Protein AF-A0A9P0D9B2-F1 (afdb_monomer)

Secondary structure (DSSP, 8-state):
--SSS------S--SHHHHHHTT-EEEE-TTHHHHHHHHS-HHHHHHHHHTEEE-S-HHHHHHHHHH-TTEEE---HHHHHHHHHTT-SSS----SS--S---------TT-TTHHHHHHHHHHHHHTTHHHHHHHHHHHHHHTT---------HHHHHHHHHHHHHHHHHHHHHHHHHHHHHHHHHHHHHHHHHHHHHHHTTS--S------

Radius of gyration: 40.02 Å; Cα contacts (8 Å, |Δi|>4): 87; chains: 1; bounding box: 65×46×138 Å

Nearest PDB structures (foldseek):
  4kcd-assembly2_B  TM=6.901E-01  e=2.889E+00  Rattus norvegicus

Sequence (213 aa):
MSFFTRSHFQEKYTSVDDIYRYNLKTYFFPQQRKFLRHFVNDEIFNKIVKGWRNCTEIRSCLKYVTVDQDSTLCLSKLSKEFIINNNLVDDIYCLKKDQIPYEVNFLMRKGFPIHEKFNDIVSKIITAGFIQKWTNDVEKYKNMHRTTKHTFITLKTLWPILLFHCIFNTIAVLIFAIEYCYGCRNQRNNNSIEDENRKIKCHSFDNKIEFCF

pLDDT: mean 78.66, std 16.9, range [29.92, 97.06]

Structure (mmCIF, N/CA/C/O backbone):
data_AF-A0A9P0D9B2-F1
#
_entry.id   AF-A0A9P0D9B2-F1
#
loop_
_atom_site.group_PDB
_atom_site.id
_atom_site.type_symbol
_atom_site.label_atom_id
_atom_site.label_alt_id
_atom_site.label_comp_id
_atom_site.label_asym_id
_atom_site.label_entity_id
_atom_site.label_seq_id
_atom_site.pdbx_PDB_ins_code
_atom_site.Cartn_x
_atom_site.Cartn_y
_atom_site.Cartn_z
_atom_site.occupancy
_atom_site.B_iso_or_equiv
_atom_site.auth_seq_id
_atom_site.auth_comp_id
_atom_site.auth_asym_id
_atom_site.auth_atom_id
_atom_site.pdbx_PDB_model_num
ATOM 1 N N . MET A 1 1 ? -3.009 -2.202 34.157 1.00 46.34 1 MET A N 1
ATOM 2 C CA . MET A 1 1 ? -2.575 -1.174 33.177 1.00 46.34 1 MET A CA 1
ATOM 3 C C . MET A 1 1 ? -2.603 -1.615 31.698 1.00 46.34 1 MET A C 1
ATOM 5 O O . MET A 1 1 ? -2.224 -0.821 30.857 1.00 46.34 1 MET A O 1
ATOM 9 N N . SER A 1 2 ? -3.093 -2.812 31.332 1.00 45.75 2 SER A N 1
ATOM 10 C CA . SER A 1 2 ? -3.025 -3.327 29.940 1.00 45.75 2 SER A CA 1
ATOM 11 C C . SER A 1 2 ? -4.175 -2.875 29.009 1.00 45.75 2 SER A C 1
ATOM 13 O O . SER A 1 2 ? -4.070 -2.955 27.790 1.00 45.75 2 SER A O 1
ATOM 15 N N . PHE A 1 3 ? -5.284 -2.364 29.557 1.00 53.19 3 PHE A N 1
ATOM 16 C CA . PHE A 1 3 ? -6.479 -2.050 28.758 1.00 53.19 3 PHE A CA 1
ATOM 17 C C . PHE A 1 3 ? -6.391 -0.705 28.014 1.00 53.19 3 PHE A C 1
ATOM 19 O O . PHE A 1 3 ? -6.886 -0.590 26.901 1.00 53.19 3 PHE A O 1
ATOM 26 N N . PHE A 1 4 ? -5.707 0.291 28.588 1.00 50.75 4 PHE A N 1
ATOM 27 C CA . PHE A 1 4 ? -5.520 1.614 27.971 1.00 50.75 4 PHE A CA 1
ATOM 28 C C . PHE A 1 4 ? -4.328 1.682 27.002 1.00 50.75 4 PHE A C 1
ATOM 30 O O . PHE A 1 4 ? -4.166 2.674 26.300 1.00 50.75 4 PHE A O 1
ATOM 37 N N . THR A 1 5 ? -3.502 0.634 26.943 1.00 47.53 5 THR A N 1
ATOM 38 C CA . THR A 1 5 ? -2.316 0.548 26.075 1.00 47.53 5 THR A CA 1
ATOM 39 C C . THR A 1 5 ? -2.478 -0.424 24.910 1.00 47.53 5 THR A C 1
ATOM 41 O O . THR A 1 5 ? -1.566 -0.539 24.092 1.00 47.53 5 THR A O 1
ATOM 44 N N . ARG A 1 6 ? -3.632 -1.093 24.754 1.00 44.34 6 ARG A N 1
ATOM 45 C CA . ARG A 1 6 ? -3.964 -1.815 23.513 1.00 44.34 6 ARG A CA 1
ATOM 46 C C . ARG A 1 6 ? -4.323 -0.821 22.399 1.00 44.34 6 ARG A C 1
ATOM 48 O O . ARG A 1 6 ? -5.447 -0.782 21.919 1.00 44.34 6 ARG A O 1
ATOM 55 N N . SER A 1 7 ? -3.349 -0.019 21.982 1.00 49.56 7 SER A N 1
ATOM 56 C CA . SER A 1 7 ? -3.374 0.727 20.718 1.00 49.56 7 SER A CA 1
ATOM 57 C C . SER A 1 7 ? -2.929 -0.135 19.531 1.00 49.56 7 SER A C 1
ATOM 59 O O . SER A 1 7 ? -2.931 0.325 18.392 1.00 49.56 7 SER A O 1
ATOM 61 N N . HIS A 1 8 ? -2.536 -1.390 19.774 1.00 48.62 8 HIS A N 1
ATOM 62 C CA . HIS A 1 8 ? -2.140 -2.305 18.715 1.00 48.62 8 HIS A CA 1
ATOM 63 C C . HIS A 1 8 ? -3.368 -2.765 17.933 1.00 48.62 8 HIS A C 1
ATOM 65 O O . HIS A 1 8 ? -4.132 -3.617 18.387 1.00 48.62 8 HIS A O 1
ATOM 71 N N . PHE A 1 9 ? -3.526 -2.182 16.745 1.00 59.78 9 PHE A N 1
ATOM 72 C CA . PHE A 1 9 ? -4.381 -2.678 15.676 1.00 59.78 9 PHE A CA 1
ATOM 73 C C . PHE A 1 9 ? -4.193 -4.198 15.542 1.00 59.78 9 PHE A C 1
ATOM 75 O O . PHE A 1 9 ? -3.104 -4.663 15.202 1.00 59.78 9 PHE A O 1
ATOM 82 N N . GLN A 1 10 ? -5.227 -4.979 15.868 1.00 62.06 10 GLN A N 1
ATOM 83 C CA . GLN A 1 10 ? -5.216 -6.417 15.614 1.00 62.06 10 GLN A CA 1
ATOM 84 C C . GLN A 1 10 ? -5.554 -6.636 14.143 1.00 62.06 10 G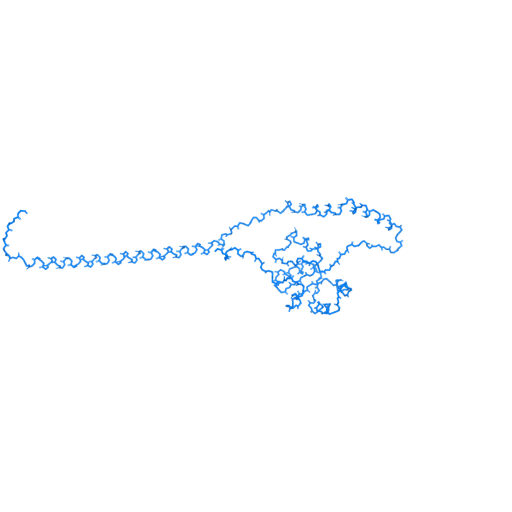LN A C 1
ATOM 86 O O . GLN A 1 10 ? -6.625 -6.257 13.673 1.00 62.06 10 GLN A O 1
ATOM 91 N N . GLU A 1 11 ? -4.609 -7.220 13.413 1.00 70.50 11 GLU A N 1
ATOM 92 C CA . GLU A 1 11 ? -4.742 -7.490 11.986 1.00 70.50 11 GLU A CA 1
ATOM 93 C C . GLU A 1 11 ? -5.886 -8.500 11.770 1.00 70.50 11 GLU A C 1
ATOM 95 O O . GLU A 1 11 ? -5.751 -9.676 12.103 1.00 70.50 11 GLU A O 1
ATOM 100 N N . LYS A 1 12 ? -7.036 -8.042 11.248 1.00 74.25 12 LYS A N 1
ATOM 101 C CA . LYS A 1 12 ? -8.212 -8.899 10.977 1.00 74.25 12 LYS A CA 1
ATOM 102 C C . LYS A 1 12 ? -7.928 -9.934 9.882 1.00 74.25 12 LYS A C 1
ATOM 104 O O . LYS A 1 12 ? -8.479 -11.031 9.914 1.00 74.25 12 LYS A O 1
ATOM 109 N N . TYR A 1 13 ? -7.070 -9.580 8.927 1.00 82.62 13 TYR A N 1
ATOM 110 C CA . TYR A 1 13 ? -6.682 -10.417 7.795 1.00 82.62 13 TYR A CA 1
ATOM 111 C C . TYR A 1 13 ? -5.162 -10.440 7.706 1.00 82.62 13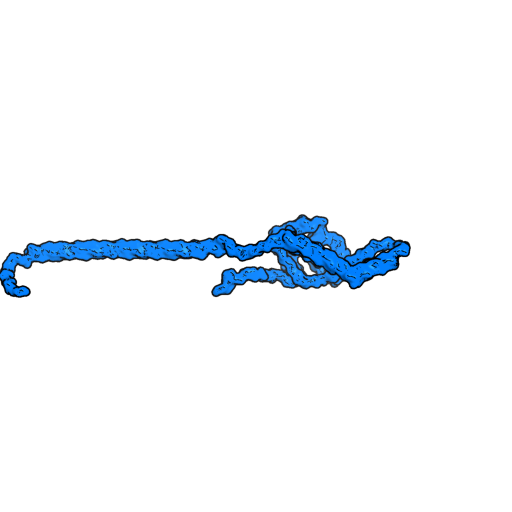 TYR A C 1
ATOM 113 O O . TYR A 1 13 ? -4.537 -9.383 7.691 1.00 82.62 13 TYR A O 1
ATOM 121 N N . THR A 1 14 ? -4.568 -11.626 7.644 1.00 81.56 14 THR A N 1
ATOM 122 C CA . THR A 1 14 ? -3.101 -11.792 7.650 1.00 81.56 14 THR A CA 1
ATOM 123 C C . THR A 1 14 ? -2.570 -12.267 6.303 1.00 81.56 14 THR A C 1
ATOM 125 O O . THR A 1 14 ? -1.401 -12.059 5.971 1.00 81.56 14 THR A O 1
ATOM 128 N N . SER A 1 15 ? -3.444 -12.877 5.503 1.00 83.94 15 SER A N 1
ATOM 129 C CA . SER A 1 15 ? -3.117 -13.485 4.223 1.00 83.94 15 SER A CA 1
ATOM 130 C C . SER A 1 15 ? -4.154 -13.148 3.154 1.00 83.94 15 SER A C 1
ATOM 132 O O . SER A 1 15 ? -5.254 -12.673 3.435 1.00 83.94 15 SER A O 1
ATOM 134 N N . VAL A 1 16 ? -3.803 -13.413 1.897 1.00 82.31 16 VAL A N 1
ATOM 135 C CA . VAL A 1 16 ? -4.754 -13.309 0.784 1.00 82.31 16 VAL A CA 1
ATOM 136 C C . VAL A 1 16 ? -5.826 -14.397 0.877 1.00 82.31 16 VAL A C 1
ATOM 138 O O . VAL A 1 16 ? -6.973 -14.154 0.516 1.00 82.31 16 VAL A O 1
ATOM 141 N N . ASP A 1 17 ? -5.495 -15.569 1.420 1.00 82.81 17 ASP A N 1
ATOM 142 C CA . ASP A 1 17 ? -6.472 -16.638 1.629 1.00 82.81 17 ASP A CA 1
ATOM 143 C C . ASP A 1 17 ? -7.608 -16.197 2.557 1.00 82.81 17 ASP A C 1
ATOM 145 O O . ASP A 1 17 ? -8.764 -16.549 2.314 1.00 82.81 17 ASP A O 1
ATOM 149 N N . ASP A 1 18 ? -7.314 -15.350 3.550 1.00 85.50 18 ASP A N 1
ATOM 150 C CA . ASP A 1 18 ? -8.337 -14.749 4.410 1.00 85.50 18 ASP A CA 1
ATOM 151 C C . ASP A 1 18 ? -9.313 -13.882 3.596 1.00 85.50 18 ASP A C 1
ATOM 153 O O . ASP A 1 18 ? -10.524 -13.957 3.803 1.00 85.50 18 ASP A O 1
ATOM 157 N N . ILE A 1 19 ? -8.820 -13.122 2.610 1.00 85.00 19 ILE A N 1
ATOM 158 C CA . ILE A 1 19 ? -9.657 -12.284 1.732 1.00 85.00 19 ILE A CA 1
ATOM 159 C C . ILE A 1 19 ? -10.696 -13.147 1.004 1.00 85.00 19 ILE A C 1
ATOM 161 O O . ILE A 1 19 ? -11.868 -12.771 0.921 1.00 85.00 19 ILE A O 1
ATOM 165 N N . TYR A 1 20 ? -10.291 -14.323 0.514 1.00 82.75 20 TYR A N 1
ATOM 166 C CA . TYR A 1 20 ? -11.201 -15.245 -0.169 1.00 82.75 20 TYR A CA 1
ATOM 167 C C . TYR A 1 20 ? -12.103 -16.006 0.801 1.00 82.75 20 TYR A C 1
ATOM 169 O O . TYR A 1 20 ? -13.282 -16.201 0.506 1.00 82.75 20 TYR A O 1
ATOM 177 N N . ARG A 1 21 ? -11.579 -16.414 1.962 1.00 84.56 21 ARG A N 1
ATOM 178 C CA . ARG A 1 21 ? -12.335 -17.145 2.988 1.00 84.56 21 ARG A CA 1
ATOM 179 C C . ARG A 1 21 ? -13.485 -16.313 3.552 1.00 84.56 21 ARG A C 1
ATOM 181 O O . ARG A 1 21 ? -14.564 -16.856 3.774 1.00 84.56 21 ARG A O 1
ATOM 188 N N . TYR A 1 22 ? -13.266 -15.014 3.743 1.00 86.50 22 TYR A N 1
ATOM 189 C CA . TYR A 1 22 ? -14.281 -14.069 4.217 1.00 86.50 22 TYR A CA 1
ATOM 190 C C . TYR A 1 22 ? -15.067 -13.393 3.083 1.00 86.50 22 TYR A C 1
ATOM 192 O O . TYR A 1 22 ? -15.902 -12.535 3.354 1.00 86.50 22 TYR A O 1
ATOM 200 N N . ASN A 1 23 ? -14.846 -13.797 1.824 1.00 85.69 23 ASN A N 1
ATOM 201 C CA . ASN A 1 23 ? -15.571 -13.309 0.647 1.00 85.69 23 ASN A CA 1
ATOM 202 C C . ASN A 1 23 ? -15.572 -11.770 0.512 1.00 85.69 23 ASN A C 1
ATOM 204 O O . ASN A 1 23 ? -16.598 -11.154 0.208 1.00 85.69 23 ASN A O 1
ATOM 208 N N . LEU A 1 24 ? -14.416 -11.143 0.752 1.00 88.00 24 LEU A N 1
ATOM 209 C CA . LEU A 1 24 ? -14.273 -9.689 0.672 1.00 88.00 24 LEU A CA 1
ATOM 210 C C . LEU A 1 24 ? -14.387 -9.199 -0.776 1.00 88.00 24 LEU A C 1
ATOM 212 O O . LEU A 1 24 ? -13.885 -9.827 -1.718 1.00 88.00 24 LEU A O 1
ATOM 216 N N . LYS A 1 25 ? -15.002 -8.027 -0.962 1.00 90.81 25 LYS A N 1
ATOM 217 C CA . LYS A 1 25 ? -15.117 -7.388 -2.281 1.00 90.81 25 LYS A CA 1
ATOM 218 C C . LYS A 1 25 ? -13.738 -6.908 -2.714 1.00 90.81 25 LYS A C 1
ATOM 220 O O . LYS A 1 25 ? -13.234 -5.924 -2.181 1.00 90.81 25 LYS A O 1
ATOM 225 N N . THR A 1 26 ? -13.135 -7.583 -3.689 1.00 91.19 26 THR A N 1
ATOM 226 C CA . THR A 1 26 ? -11.765 -7.271 -4.105 1.00 91.19 26 THR A CA 1
ATOM 227 C C . THR A 1 26 ? -11.764 -6.502 -5.421 1.00 91.19 26 THR A C 1
ATOM 229 O O . THR A 1 26 ? -12.192 -7.004 -6.464 1.00 91.19 26 THR A O 1
ATOM 232 N N . TYR A 1 27 ? -11.266 -5.273 -5.376 1.00 93.38 27 TYR A N 1
ATOM 233 C CA . TYR A 1 27 ? -11.117 -4.402 -6.530 1.00 93.38 27 TYR A CA 1
ATOM 234 C C . TYR A 1 27 ? -9.788 -4.666 -7.244 1.00 93.38 27 TYR A C 1
ATOM 236 O O . TYR A 1 27 ? -8.720 -4.678 -6.628 1.00 93.38 27 TYR A O 1
ATOM 244 N N . PHE A 1 28 ? -9.863 -4.837 -8.561 1.00 92.56 28 PHE A N 1
ATOM 245 C CA . PHE A 1 28 ? -8.727 -5.082 -9.444 1.00 92.56 28 PHE A CA 1
ATOM 246 C C . PHE A 1 28 ? -8.829 -4.225 -10.702 1.00 92.56 28 PHE A C 1
ATOM 248 O O . PHE A 1 28 ? -9.921 -3.969 -11.218 1.00 92.56 28 PHE A O 1
ATOM 255 N N . PHE A 1 29 ? -7.687 -3.839 -11.263 1.00 91.00 29 PHE A N 1
ATOM 256 C CA . PHE A 1 29 ? -7.665 -3.198 -12.574 1.00 91.00 29 PHE A CA 1
ATOM 257 C C . PHE A 1 29 ? -7.944 -4.232 -13.673 1.00 91.00 29 PHE A C 1
ATOM 259 O O . PHE A 1 29 ? -7.359 -5.316 -13.644 1.00 91.00 29 PHE A O 1
ATOM 266 N N . PRO A 1 30 ? -8.758 -3.916 -14.699 1.00 89.25 30 PRO A N 1
ATOM 267 C CA . PRO A 1 30 ? -9.111 -4.865 -15.759 1.00 89.25 30 PRO A CA 1
ATOM 268 C C . PRO A 1 30 ? -7.905 -5.543 -16.426 1.00 89.25 30 PRO A C 1
ATOM 270 O O . PRO A 1 30 ? -7.962 -6.723 -16.772 1.00 89.25 30 PRO A O 1
ATOM 273 N N . GLN A 1 31 ? -6.788 -4.819 -16.559 1.00 85.38 31 GLN A N 1
ATOM 274 C CA . GLN A 1 31 ? -5.558 -5.345 -17.155 1.00 85.38 31 GLN A CA 1
ATOM 275 C C . GLN A 1 31 ? -4.910 -6.462 -16.321 1.00 85.38 31 GLN A C 1
ATOM 277 O O . GLN A 1 31 ? -4.311 -7.380 -16.882 1.00 85.38 31 GLN A O 1
ATOM 282 N N . GLN A 1 32 ? -5.095 -6.451 -14.997 1.00 86.44 32 GLN A N 1
ATOM 283 C CA . GLN A 1 32 ? -4.542 -7.467 -14.099 1.00 86.44 32 GLN A CA 1
ATOM 284 C C . GLN A 1 32 ? -5.177 -8.840 -14.324 1.00 86.44 32 GLN A C 1
ATOM 286 O O . GLN A 1 32 ? -4.560 -9.847 -14.002 1.00 86.44 32 GLN A O 1
ATOM 291 N N . ARG A 1 33 ? -6.380 -8.923 -14.911 1.00 86.56 33 ARG A N 1
ATOM 292 C CA . ARG A 1 33 ? -7.075 -10.207 -15.091 1.00 86.56 33 ARG A CA 1
ATOM 293 C C . ARG A 1 33 ? -6.303 -11.155 -16.001 1.00 86.56 33 ARG A C 1
ATOM 295 O O . ARG A 1 33 ? -6.196 -12.341 -15.707 1.00 86.56 33 ARG A O 1
ATOM 302 N N . LYS A 1 34 ? -5.771 -10.627 -17.108 1.00 85.25 34 LYS A N 1
ATOM 303 C CA . LYS A 1 34 ? -4.959 -11.409 -18.049 1.00 85.25 34 LYS A CA 1
ATOM 304 C C . LYS A 1 34 ? -3.647 -11.827 -17.400 1.00 85.25 34 LYS A C 1
ATOM 306 O O . LYS A 1 34 ? -3.272 -12.983 -17.501 1.00 85.25 34 LYS A O 1
ATOM 311 N N . PHE A 1 35 ? -3.008 -10.898 -16.692 1.00 83.19 35 PHE A N 1
ATOM 312 C CA . PHE A 1 35 ? -1.767 -11.152 -15.972 1.00 83.19 35 PHE A CA 1
ATOM 313 C C . PHE A 1 35 ? -1.944 -12.261 -14.925 1.00 83.19 35 PHE A C 1
ATOM 315 O O . PHE A 1 35 ? -1.281 -13.285 -15.004 1.00 83.19 35 PHE A O 1
ATOM 322 N N . LEU A 1 36 ? -2.912 -12.130 -14.017 1.00 83.81 36 LEU A N 1
ATOM 323 C CA . LEU A 1 36 ? -3.147 -13.084 -12.929 1.00 83.81 36 LEU A CA 1
ATOM 324 C C . LEU A 1 36 ? -3.422 -14.508 -13.411 1.00 83.81 36 LEU A C 1
ATOM 326 O O . LEU A 1 36 ? -2.984 -15.453 -12.765 1.00 83.81 36 LEU A O 1
ATOM 330 N N . ARG A 1 37 ? -4.079 -14.667 -14.564 1.00 85.75 37 ARG A N 1
ATOM 331 C CA . ARG A 1 37 ? -4.328 -15.983 -15.163 1.00 85.75 37 ARG A CA 1
ATOM 332 C C . ARG A 1 37 ? -3.039 -16.746 -15.493 1.00 85.75 37 ARG A C 1
ATOM 334 O O . ARG A 1 37 ? -3.059 -17.966 -15.521 1.00 85.75 37 ARG A O 1
ATOM 341 N N . HIS A 1 38 ? -1.940 -16.044 -15.766 1.00 83.88 38 HIS A N 1
ATOM 342 C CA . HIS A 1 38 ? -0.659 -16.669 -16.105 1.00 83.88 38 HIS A CA 1
ATOM 343 C C . HIS A 1 38 ? 0.218 -16.976 -1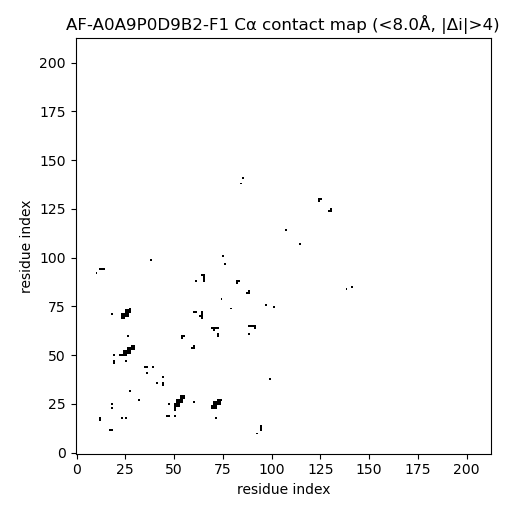4.886 1.00 83.88 38 HIS A C 1
ATOM 345 O O . HIS A 1 38 ? 1.072 -17.850 -14.973 1.00 83.88 38 HIS A O 1
ATOM 351 N N . PHE A 1 39 ? 0.026 -16.266 -13.771 1.00 79.56 39 PHE A N 1
ATOM 352 C CA . PHE A 1 39 ? 0.889 -16.375 -12.585 1.00 79.56 39 PHE A CA 1
ATOM 353 C C . PHE A 1 39 ? 0.272 -17.180 -11.441 1.00 79.56 39 PHE A C 1
ATOM 355 O O . PHE A 1 39 ? 0.970 -17.521 -10.490 1.00 79.56 39 PHE A O 1
ATOM 362 N N . VAL A 1 40 ? -1.030 -17.453 -11.500 1.00 83.25 40 VAL A N 1
ATOM 363 C CA . VAL A 1 40 ? -1.779 -18.068 -10.406 1.00 83.25 40 VAL A CA 1
ATOM 364 C C . VAL A 1 40 ? -2.458 -19.339 -10.904 1.00 83.25 40 VAL A C 1
ATOM 366 O O . VAL A 1 40 ? -3.038 -19.348 -11.986 1.00 83.25 40 VAL A O 1
ATOM 369 N N . ASN A 1 41 ? -2.422 -20.398 -10.090 1.00 85.06 41 ASN A N 1
ATOM 370 C CA . ASN A 1 41 ? -3.109 -21.659 -10.374 1.00 85.06 41 ASN A CA 1
ATOM 371 C C . ASN A 1 41 ? -4.609 -21.439 -10.625 1.00 85.06 41 ASN A C 1
ATOM 373 O O . ASN A 1 41 ? -5.240 -20.618 -9.951 1.00 85.06 41 ASN A O 1
ATOM 377 N N . ASP A 1 42 ? -5.198 -22.240 -11.516 1.00 85.50 42 ASP A N 1
ATOM 378 C CA . ASP A 1 42 ? -6.602 -22.104 -11.929 1.00 85.50 42 ASP A CA 1
ATOM 379 C C . ASP A 1 42 ? -7.589 -22.117 -10.748 1.00 85.50 42 ASP A C 1
ATOM 381 O O . ASP A 1 42 ? -8.570 -21.374 -10.747 1.00 85.50 42 ASP A O 1
ATOM 385 N N . GLU A 1 43 ? -7.327 -22.905 -9.700 1.00 86.75 43 GLU A N 1
ATOM 386 C CA . GLU A 1 43 ? -8.189 -22.954 -8.513 1.00 86.75 43 GLU A CA 1
ATOM 387 C C . GLU A 1 43 ? -8.239 -21.606 -7.771 1.00 86.75 43 GLU A C 1
ATOM 389 O O . GLU A 1 43 ? -9.317 -21.097 -7.452 1.00 86.75 43 GLU A O 1
ATOM 394 N N . ILE A 1 44 ? -7.075 -20.998 -7.524 1.00 81.38 44 ILE A N 1
ATOM 395 C CA . ILE A 1 44 ? -6.961 -19.708 -6.833 1.00 81.38 44 ILE A CA 1
ATOM 396 C C . ILE A 1 44 ? -7.469 -18.592 -7.750 1.00 81.38 44 ILE A C 1
ATOM 398 O O . ILE A 1 44 ? -8.199 -17.706 -7.302 1.00 81.38 44 ILE A O 1
ATOM 402 N N . PHE A 1 45 ? -7.168 -18.664 -9.048 1.00 86.00 45 PHE A N 1
ATOM 403 C CA . PHE A 1 45 ? -7.687 -17.720 -10.032 1.00 86.00 45 PHE A CA 1
ATOM 404 C C . PHE A 1 45 ? -9.222 -17.722 -10.063 1.00 86.00 45 PHE A C 1
ATOM 406 O O . PHE A 1 45 ? -9.844 -16.661 -10.036 1.00 86.00 45 PHE A O 1
ATOM 413 N N . ASN A 1 46 ? -9.857 -18.894 -10.023 1.00 87.44 46 ASN A N 1
ATOM 414 C CA . ASN A 1 46 ? -11.314 -18.996 -9.965 1.00 87.44 46 ASN A CA 1
ATOM 415 C C . ASN A 1 46 ? -11.895 -18.400 -8.670 1.00 87.44 46 ASN A C 1
ATOM 417 O O . ASN A 1 46 ? -12.960 -17.778 -8.715 1.00 87.44 46 ASN A O 1
ATOM 421 N N . LYS A 1 47 ? -11.198 -18.523 -7.530 1.00 85.94 47 LYS A N 1
ATOM 422 C CA . LYS A 1 47 ? -11.579 -17.847 -6.271 1.00 85.94 47 LYS A CA 1
ATOM 423 C C . LYS A 1 47 ? -11.472 -16.322 -6.400 1.00 85.94 47 LYS A C 1
ATOM 425 O O . LYS A 1 47 ? -12.417 -15.619 -6.046 1.00 85.94 47 LYS A O 1
ATOM 430 N N . ILE A 1 48 ? -10.389 -15.821 -6.998 1.00 84.56 48 ILE A N 1
ATOM 431 C CA . ILE A 1 48 ? -10.179 -14.392 -7.290 1.00 84.56 48 ILE A CA 1
ATOM 432 C C . ILE A 1 48 ? -11.297 -13.832 -8.170 1.00 84.56 48 ILE A C 1
ATOM 434 O O . ILE A 1 48 ? -11.866 -12.781 -7.874 1.00 84.56 48 ILE A O 1
ATOM 438 N N . VAL A 1 49 ? -11.628 -14.538 -9.252 1.00 86.94 49 VAL A N 1
ATOM 439 C CA . VAL A 1 49 ? -12.612 -14.078 -10.239 1.00 86.94 49 VAL A CA 1
ATOM 440 C C . VAL A 1 49 ? -14.013 -13.958 -9.632 1.00 86.94 49 VAL A C 1
ATOM 442 O O . VAL A 1 49 ? -14.739 -13.034 -9.996 1.00 86.94 49 VAL A O 1
ATOM 445 N N . LYS A 1 50 ? -14.390 -14.817 -8.672 1.00 86.56 50 LYS A N 1
ATOM 446 C CA . LYS A 1 50 ? -15.689 -14.723 -7.974 1.00 86.56 50 LYS A CA 1
ATOM 447 C C . LYS A 1 50 ? -15.853 -13.407 -7.199 1.00 86.56 50 LYS A C 1
ATOM 449 O O . LYS A 1 50 ? -16.923 -12.800 -7.240 1.00 86.56 50 LYS A O 1
ATOM 454 N N . GLY A 1 51 ? -14.792 -12.948 -6.536 1.00 84.62 51 GLY A N 1
ATOM 455 C CA . GLY A 1 51 ? -14.769 -11.698 -5.763 1.00 84.62 51 GLY A CA 1
ATOM 456 C C . GLY A 1 51 ? -14.410 -10.449 -6.575 1.00 84.62 51 GLY A C 1
ATOM 457 O O . GLY A 1 51 ? -14.354 -9.354 -6.014 1.00 84.62 51 GLY A O 1
ATOM 458 N N . TRP A 1 52 ? -14.163 -10.595 -7.881 1.00 90.44 52 TRP A N 1
ATOM 459 C CA . TRP A 1 52 ? -13.601 -9.544 -8.723 1.00 90.44 52 TRP A CA 1
ATOM 460 C C . TRP A 1 52 ? -14.552 -8.362 -8.901 1.00 90.44 52 TRP A C 1
ATOM 462 O O . TRP A 1 52 ? -15.704 -8.508 -9.331 1.00 90.44 52 TRP A O 1
ATOM 472 N N . ARG A 1 53 ? -14.045 -7.159 -8.645 1.00 93.06 53 ARG A N 1
ATOM 473 C CA . ARG A 1 53 ? -14.693 -5.890 -8.980 1.00 93.06 53 ARG A CA 1
ATOM 474 C C . ARG A 1 53 ? -13.745 -5.053 -9.825 1.00 93.06 53 ARG A C 1
ATOM 476 O O . ARG A 1 53 ? -12.570 -4.913 -9.503 1.00 93.06 53 ARG A O 1
ATOM 483 N N . ASN A 1 54 ? -14.251 -4.513 -10.930 1.00 93.88 54 ASN A N 1
ATOM 484 C CA . ASN A 1 54 ? -13.433 -3.696 -11.817 1.00 93.88 54 ASN A CA 1
ATOM 485 C C . ASN A 1 54 ? -13.167 -2.335 -11.177 1.00 93.88 54 ASN A C 1
ATOM 487 O O . ASN A 1 54 ? -14.097 -1.603 -10.847 1.00 93.88 54 ASN A O 1
ATOM 491 N N . CYS A 1 55 ? -11.890 -1.999 -11.064 1.00 93.75 55 CYS A N 1
ATOM 492 C CA . CYS A 1 55 ? -11.417 -0.681 -10.702 1.00 93.75 55 CYS A CA 1
ATOM 493 C C . CYS A 1 55 ? -11.003 0.082 -11.964 1.00 93.75 55 CYS A C 1
ATOM 495 O O . CYS A 1 55 ? -10.063 -0.320 -12.652 1.00 93.75 55 CYS A O 1
ATOM 497 N N . THR A 1 56 ? -11.706 1.165 -12.287 1.00 91.44 56 THR A N 1
ATOM 498 C CA . THR A 1 56 ? -11.366 2.047 -13.417 1.00 91.44 56 THR A CA 1
ATOM 499 C C . THR A 1 56 ? -10.416 3.160 -12.995 1.00 91.44 56 THR A C 1
ATOM 501 O O . THR A 1 56 ? -9.468 3.466 -13.712 1.00 91.44 56 THR A O 1
ATOM 504 N N . GLU A 1 57 ? -10.633 3.728 -11.809 1.00 91.38 57 GLU A N 1
ATOM 505 C CA . GLU A 1 57 ? -9.858 4.842 -11.278 1.00 91.38 57 GLU A CA 1
ATOM 506 C C . GLU A 1 57 ? -9.386 4.541 -9.854 1.00 91.38 57 GLU A C 1
ATOM 508 O O . GLU A 1 57 ? -10.187 4.256 -8.962 1.00 91.38 57 GLU A O 1
ATOM 513 N N . ILE A 1 58 ? -8.075 4.670 -9.622 1.00 89.75 58 ILE A N 1
ATOM 514 C CA . ILE A 1 58 ? -7.463 4.337 -8.332 1.00 89.75 58 ILE A CA 1
ATOM 515 C C . ILE A 1 58 ? -8.073 5.126 -7.171 1.00 89.75 58 ILE A C 1
ATOM 517 O O . ILE A 1 58 ? -8.342 4.541 -6.130 1.00 89.75 58 ILE A O 1
ATOM 521 N N . ARG A 1 59 ? -8.345 6.427 -7.351 1.00 88.88 59 ARG A N 1
ATOM 522 C CA . ARG A 1 59 ? -8.903 7.295 -6.300 1.00 88.88 59 ARG A CA 1
ATOM 523 C C . ARG A 1 59 ? -10.285 6.831 -5.858 1.00 88.88 59 ARG A C 1
ATOM 525 O O . ARG A 1 59 ? -10.544 6.713 -4.664 1.00 88.88 59 ARG A O 1
ATOM 532 N N . SER A 1 60 ? -11.139 6.525 -6.827 1.00 90.56 60 SER A N 1
ATOM 533 C CA . SER A 1 60 ? -12.495 6.044 -6.584 1.00 90.56 60 SER A CA 1
ATOM 534 C C . SER A 1 60 ? -12.487 4.690 -5.863 1.00 90.56 60 SER A C 1
ATOM 536 O O . SER A 1 60 ? -13.188 4.516 -4.869 1.00 90.56 60 SER A O 1
ATOM 538 N N . CYS A 1 61 ? -11.622 3.757 -6.273 1.00 92.00 61 CYS A N 1
ATOM 539 C CA . CYS A 1 61 ? -11.519 2.448 -5.618 1.00 92.00 61 CYS A CA 1
ATOM 540 C C . CYS A 1 61 ? -10.912 2.513 -4.219 1.00 92.00 61 CYS A C 1
ATOM 542 O O . CYS A 1 61 ? -11.326 1.777 -3.326 1.00 92.00 61 CYS A O 1
ATOM 544 N N . LEU A 1 62 ? -9.948 3.408 -4.022 1.00 90.56 62 LEU A N 1
ATOM 545 C CA . LEU A 1 62 ? -9.341 3.642 -2.721 1.00 90.56 62 LEU A CA 1
ATOM 546 C C . LEU A 1 62 ? -10.384 4.174 -1.732 1.00 90.56 62 LEU A C 1
ATOM 548 O O . LEU A 1 62 ? -10.452 3.686 -0.609 1.00 90.56 62 LEU A O 1
ATOM 552 N N . LYS A 1 63 ? -11.270 5.072 -2.188 1.00 89.00 63 LYS A N 1
ATOM 553 C CA . LYS A 1 63 ? -12.414 5.551 -1.403 1.00 89.00 63 LYS A CA 1
ATOM 554 C C . LYS A 1 63 ? -13.361 4.417 -0.996 1.00 89.00 63 LYS A C 1
ATOM 556 O O . LYS A 1 63 ? -13.848 4.419 0.131 1.00 89.00 63 LYS A O 1
ATOM 561 N N . TYR A 1 64 ? -13.616 3.442 -1.872 1.00 89.50 64 TYR A N 1
ATOM 562 C CA . TYR A 1 64 ? -14.446 2.288 -1.506 1.00 89.50 64 TYR A CA 1
ATOM 563 C C . TYR A 1 64 ? -13.803 1.449 -0.405 1.00 89.50 64 TYR A C 1
ATOM 565 O O . TYR A 1 64 ? -14.493 1.065 0.528 1.00 89.50 64 TYR A O 1
ATOM 573 N N . VAL A 1 65 ? -12.491 1.217 -0.462 1.00 89.44 65 VAL A N 1
ATOM 574 C CA . VAL A 1 65 ? -11.775 0.467 0.587 1.00 89.44 65 VAL A CA 1
ATOM 575 C C . VAL A 1 65 ? -11.723 1.219 1.915 1.00 89.44 65 VAL A C 1
ATOM 577 O O . VAL A 1 65 ? -11.720 0.591 2.965 1.00 89.44 65 VAL A O 1
ATOM 580 N N . THR A 1 66 ? -11.705 2.551 1.898 1.00 86.75 66 THR A N 1
ATOM 581 C CA . THR A 1 66 ? -11.700 3.331 3.148 1.00 86.75 66 THR A CA 1
ATOM 582 C C . THR A 1 66 ? -13.069 3.449 3.797 1.00 86.75 66 THR A C 1
ATOM 584 O O . THR A 1 66 ? -13.159 3.635 5.005 1.00 86.75 66 THR A O 1
ATOM 587 N N . VAL A 1 67 ? -14.138 3.392 3.000 1.00 86.94 67 VAL A N 1
ATOM 588 C CA . VAL A 1 67 ? -15.515 3.506 3.498 1.00 86.94 67 VAL A CA 1
ATOM 589 C C . VAL A 1 67 ? -16.067 2.135 3.886 1.00 86.94 67 VAL A C 1
ATOM 591 O O . VAL A 1 67 ? -16.684 1.996 4.941 1.00 86.94 67 VAL A O 1
ATOM 594 N N . ASP A 1 68 ? -15.823 1.117 3.062 1.00 84.50 68 ASP A N 1
ATOM 595 C CA . ASP A 1 68 ? -16.338 -0.231 3.272 1.00 84.50 68 ASP A CA 1
ATOM 596 C C . ASP A 1 68 ? -15.310 -1.094 4.015 1.00 84.50 68 ASP A C 1
ATOM 598 O O . ASP A 1 68 ? -14.237 -1.396 3.495 1.00 84.50 68 ASP A O 1
ATOM 602 N N . GLN A 1 69 ? -15.676 -1.598 5.195 1.00 80.62 69 GLN A N 1
ATOM 603 C CA . GLN A 1 69 ? -14.802 -2.463 6.006 1.00 80.62 69 GLN A CA 1
ATOM 604 C C . GLN A 1 69 ? -14.572 -3.869 5.412 1.00 80.62 69 GLN A C 1
ATOM 606 O O . GLN A 1 69 ? -13.675 -4.588 5.857 1.00 80.62 69 GLN A O 1
ATOM 611 N N . ASP A 1 70 ? -15.359 -4.251 4.400 1.00 87.00 70 ASP A N 1
ATOM 612 C CA . ASP A 1 70 ? -15.308 -5.562 3.736 1.00 87.00 70 ASP A CA 1
ATOM 613 C C . ASP A 1 70 ? -14.835 -5.472 2.273 1.00 87.00 70 ASP A C 1
ATOM 615 O O . ASP A 1 70 ? -15.121 -6.343 1.442 1.00 87.00 70 ASP A O 1
ATOM 619 N N . SER A 1 71 ? -14.116 -4.396 1.951 1.00 90.25 71 SER A N 1
ATOM 620 C CA . SER A 1 71 ? -13.543 -4.147 0.632 1.00 90.25 71 SER A CA 1
ATOM 621 C C . SER A 1 71 ? -12.019 -4.191 0.678 1.00 90.25 71 SER A C 1
ATOM 623 O O . SER A 1 71 ? -11.383 -3.721 1.617 1.00 90.25 71 SER A O 1
ATOM 625 N N . THR A 1 72 ? -11.411 -4.735 -0.369 1.00 91.56 72 THR A N 1
ATOM 626 C CA . THR A 1 72 ? -9.957 -4.812 -0.532 1.00 91.56 72 THR A CA 1
ATOM 627 C C . THR A 1 72 ? -9.567 -4.338 -1.926 1.00 91.56 72 THR A C 1
ATOM 629 O O . THR A 1 72 ? -10.347 -4.425 -2.873 1.00 91.56 72 THR A O 1
ATOM 632 N N . LEU A 1 73 ? -8.355 -3.807 -2.079 1.00 91.69 73 LEU A N 1
ATOM 633 C CA . LEU A 1 73 ? -7.847 -3.315 -3.362 1.00 91.69 73 LEU A CA 1
ATOM 634 C C . LEU A 1 73 ? -6.482 -3.935 -3.640 1.00 91.69 73 LEU A C 1
ATOM 636 O O . LEU A 1 73 ? -5.563 -3.837 -2.827 1.00 91.69 73 LEU A O 1
ATOM 640 N N . CYS A 1 74 ? -6.349 -4.565 -4.806 1.00 89.44 74 CYS A N 1
ATOM 641 C CA . CYS A 1 74 ? -5.090 -5.152 -5.242 1.00 89.44 74 CYS A CA 1
ATOM 642 C C . CYS A 1 74 ? -4.252 -4.117 -6.003 1.00 89.44 74 CYS A C 1
ATOM 644 O O . CYS A 1 74 ? -4.605 -3.689 -7.106 1.00 89.44 74 CYS A O 1
ATOM 646 N N . LEU A 1 75 ? -3.115 -3.734 -5.423 1.00 88.56 75 LEU A N 1
ATOM 647 C CA . LEU A 1 75 ? -2.181 -2.765 -5.995 1.00 88.56 75 LEU A CA 1
ATOM 648 C C . LEU A 1 75 ? -0.788 -3.358 -6.164 1.00 88.56 75 LEU A C 1
ATOM 650 O O . LEU A 1 75 ? -0.396 -4.287 -5.462 1.00 88.56 75 LEU A O 1
ATOM 654 N N . SER A 1 76 ? -0.016 -2.759 -7.073 1.00 85.75 76 SER A N 1
ATOM 655 C CA . SER A 1 76 ? 1.422 -3.009 -7.133 1.00 85.75 76 SER A CA 1
ATOM 656 C C . SER A 1 76 ? 2.098 -2.520 -5.848 1.00 85.75 76 SER A C 1
ATOM 658 O O . SER A 1 76 ? 1.623 -1.572 -5.212 1.00 85.75 76 SER A O 1
ATOM 660 N N . LYS A 1 77 ? 3.236 -3.126 -5.491 1.00 84.50 77 LYS A N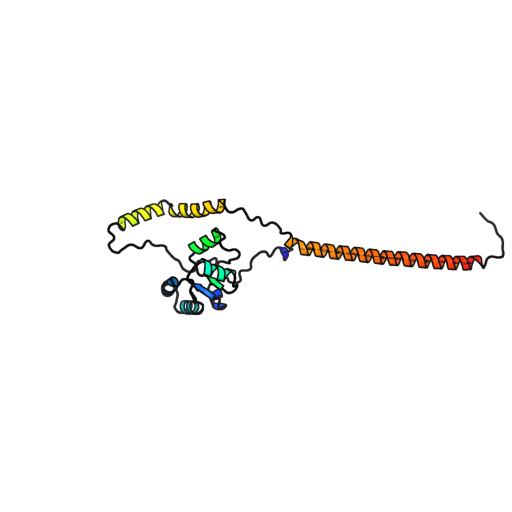 1
ATOM 661 C CA . LYS A 1 77 ? 4.051 -2.703 -4.345 1.00 84.50 77 LYS A CA 1
ATOM 662 C C . LYS A 1 77 ? 4.372 -1.208 -4.395 1.00 84.50 77 LYS A C 1
ATOM 664 O O . LYS A 1 77 ? 4.119 -0.503 -3.427 1.00 84.50 77 LYS A O 1
ATOM 669 N N . LEU A 1 78 ? 4.820 -0.724 -5.552 1.00 81.38 78 LEU A N 1
ATOM 670 C CA . LEU A 1 78 ? 5.194 0.674 -5.747 1.00 81.38 78 LEU A CA 1
ATOM 671 C C . LEU A 1 78 ? 3.994 1.619 -5.580 1.00 81.38 78 LEU A C 1
ATOM 673 O O . LEU A 1 78 ? 4.112 2.671 -4.962 1.00 81.38 78 LEU A O 1
ATOM 677 N N . SER A 1 79 ? 2.809 1.234 -6.066 1.00 85.25 79 SER A N 1
ATOM 678 C CA . SER A 1 79 ? 1.581 2.013 -5.851 1.00 85.25 79 SER A CA 1
ATOM 679 C C . SER A 1 79 ? 1.145 2.013 -4.382 1.00 85.25 79 SER A C 1
ATOM 681 O O . SER A 1 79 ? 0.722 3.051 -3.877 1.00 85.25 79 SER A O 1
ATOM 683 N N . LYS A 1 80 ? 1.256 0.868 -3.696 1.00 86.31 80 LYS A N 1
ATOM 684 C CA . LYS A 1 80 ? 0.963 0.715 -2.262 1.00 86.31 80 LYS A CA 1
ATOM 685 C C . LYS A 1 80 ? 1.875 1.612 -1.428 1.00 86.31 80 LYS A C 1
ATOM 687 O O . LYS A 1 80 ? 1.386 2.433 -0.658 1.00 86.31 80 LYS A O 1
ATOM 692 N N . GLU A 1 81 ? 3.183 1.494 -1.628 1.00 81.56 81 GLU A N 1
ATOM 693 C CA . GLU A 1 81 ? 4.192 2.320 -0.960 1.00 81.56 81 GLU A CA 1
ATOM 694 C C . GLU A 1 81 ? 3.968 3.797 -1.258 1.00 81.56 81 GLU A C 1
ATOM 696 O O . GLU A 1 81 ? 3.969 4.605 -0.339 1.00 81.56 81 GLU A O 1
ATOM 701 N N . PHE A 1 82 ? 3.655 4.156 -2.506 1.00 82.06 82 PHE A N 1
ATOM 702 C CA . PHE A 1 82 ? 3.301 5.529 -2.846 1.00 82.06 82 PHE A CA 1
ATOM 703 C C . PHE A 1 82 ? 2.085 6.020 -2.048 1.00 82.06 82 PHE A C 1
ATOM 705 O O . PHE A 1 82 ? 2.150 7.087 -1.448 1.00 82.06 82 PHE A O 1
ATOM 712 N N . ILE A 1 83 ? 0.985 5.275 -1.986 1.00 85.12 83 ILE A N 1
ATOM 713 C CA . ILE A 1 83 ? -0.216 5.707 -1.252 1.00 85.12 83 ILE A CA 1
ATOM 714 C C . ILE A 1 83 ? 0.076 5.900 0.241 1.00 85.12 83 ILE A C 1
ATOM 716 O O . ILE A 1 83 ? -0.265 6.951 0.792 1.00 85.12 83 ILE A O 1
ATOM 720 N N . ILE A 1 84 ? 0.757 4.932 0.862 1.00 81.88 84 ILE A N 1
ATOM 721 C CA . ILE A 1 84 ? 1.128 4.969 2.285 1.00 81.88 84 ILE A CA 1
ATOM 722 C C . ILE A 1 84 ? 2.098 6.124 2.554 1.00 81.88 84 ILE A C 1
ATOM 724 O O . ILE A 1 84 ? 1.890 6.926 3.462 1.00 81.88 84 ILE A O 1
ATOM 728 N N . ASN A 1 85 ? 3.143 6.267 1.737 1.00 78.00 85 ASN A N 1
ATOM 729 C CA . ASN A 1 85 ? 4.173 7.292 1.913 1.00 78.00 85 ASN A CA 1
ATOM 730 C C . ASN A 1 85 ? 3.660 8.708 1.627 1.00 78.00 85 ASN A C 1
ATOM 732 O O . ASN A 1 85 ? 4.267 9.676 2.074 1.00 78.00 85 ASN A O 1
ATOM 736 N N . ASN A 1 86 ? 2.542 8.853 0.917 1.00 75.62 86 ASN A N 1
ATOM 737 C CA . ASN A 1 86 ? 1.917 10.151 0.675 1.00 75.62 86 ASN A CA 1
ATOM 738 C C . ASN A 1 86 ? 0.735 10.441 1.619 1.00 75.62 86 ASN A C 1
ATOM 740 O O . ASN A 1 86 ? 0.133 11.500 1.474 1.00 75.62 86 ASN A O 1
ATOM 744 N N . ASN A 1 87 ? 0.394 9.547 2.563 1.00 76.19 87 ASN A N 1
ATOM 745 C CA . ASN A 1 87 ? -0.805 9.663 3.413 1.00 76.19 87 ASN A CA 1
ATOM 746 C C . ASN A 1 87 ? -2.059 10.040 2.603 1.00 76.19 87 ASN A C 1
ATOM 748 O O . ASN A 1 87 ? -2.850 10.877 3.031 1.00 76.19 87 ASN A O 1
ATOM 752 N N . LEU A 1 88 ? -2.229 9.472 1.401 1.00 77.94 88 LEU A N 1
ATOM 753 C CA . LEU A 1 88 ? -3.382 9.819 0.552 1.00 77.94 88 LEU A CA 1
ATOM 754 C C . LEU A 1 88 ? -4.710 9.373 1.168 1.00 77.94 88 LEU A C 1
ATOM 756 O O . LEU A 1 88 ? -5.773 9.774 0.703 1.00 77.94 88 LEU A O 1
ATOM 760 N N . VAL A 1 89 ? -4.627 8.506 2.169 1.00 77.19 89 VAL A N 1
ATOM 761 C CA . VAL A 1 89 ? -5.738 7.893 2.872 1.00 77.19 89 VAL A CA 1
ATOM 762 C C . VAL A 1 89 ? -5.260 7.521 4.259 1.00 77.19 89 VAL A C 1
ATOM 764 O O . VAL A 1 89 ? -4.195 6.919 4.416 1.00 77.19 89 VAL A O 1
ATOM 767 N N . ASP A 1 90 ? -6.057 7.910 5.243 1.00 71.00 90 ASP A N 1
ATOM 768 C CA . ASP A 1 90 ? -5.903 7.474 6.619 1.00 71.00 90 ASP A CA 1
ATOM 769 C C . ASP A 1 90 ? -6.534 6.067 6.768 1.00 71.00 90 ASP A C 1
ATOM 771 O O . ASP A 1 90 ? -7.449 5.702 6.027 1.00 71.00 90 ASP A O 1
ATOM 775 N N . ASP A 1 91 ? -6.014 5.265 7.699 1.00 73.75 91 ASP A N 1
ATOM 776 C CA . ASP A 1 91 ? -6.618 4.004 8.169 1.00 73.75 91 ASP A CA 1
ATOM 777 C C . ASP A 1 91 ? -6.771 2.850 7.152 1.00 73.75 91 ASP A C 1
ATOM 779 O O . ASP A 1 91 ? -7.703 2.050 7.235 1.00 73.75 91 ASP A O 1
ATOM 783 N N . ILE A 1 92 ? -5.819 2.683 6.226 1.00 79.75 92 ILE A N 1
ATOM 784 C CA . ILE A 1 92 ? -5.748 1.479 5.376 1.00 79.75 92 ILE A CA 1
ATOM 785 C C . ILE A 1 92 ? -4.741 0.477 5.935 1.00 79.75 92 ILE A C 1
ATOM 787 O O . ILE A 1 92 ? -3.551 0.765 6.066 1.00 79.75 92 ILE A O 1
ATOM 791 N N . TYR A 1 93 ? -5.204 -0.749 6.174 1.00 83.56 93 TYR A N 1
ATOM 792 C CA . TYR A 1 93 ? -4.327 -1.870 6.486 1.00 83.56 93 TYR A CA 1
ATOM 793 C C . TYR A 1 93 ? -3.793 -2.529 5.210 1.00 83.56 93 TYR A C 1
ATOM 795 O O . TYR A 1 93 ? -4.543 -2.855 4.289 1.00 83.56 93 TYR A O 1
ATOM 803 N N . CYS A 1 94 ? -2.481 -2.753 5.170 1.00 85.50 94 CYS A N 1
ATOM 804 C CA . CYS A 1 94 ? -1.799 -3.387 4.050 1.00 85.50 94 CYS A CA 1
ATOM 805 C C . CYS A 1 94 ? -1.176 -4.717 4.471 1.00 85.50 94 CYS A C 1
ATOM 807 O O . CYS A 1 94 ? -0.443 -4.783 5.457 1.00 85.50 94 CYS A O 1
ATOM 809 N N . LEU A 1 95 ? -1.389 -5.759 3.663 1.00 84.19 95 LEU A N 1
ATOM 810 C CA . LEU A 1 95 ? -0.711 -7.041 3.843 1.00 84.19 95 LEU A CA 1
ATOM 811 C C . LEU A 1 95 ? 0.810 -6.869 3.672 1.00 84.19 95 LEU A C 1
ATOM 813 O O . LEU A 1 95 ? 1.282 -6.254 2.708 1.00 84.19 95 LEU A O 1
ATOM 817 N N . LYS A 1 96 ? 1.580 -7.430 4.614 1.00 74.12 96 LYS A N 1
ATOM 818 C CA . LYS A 1 96 ? 3.045 -7.263 4.688 1.00 74.12 96 LYS A CA 1
ATOM 819 C C . LYS A 1 96 ? 3.797 -7.960 3.557 1.00 74.12 96 LYS A C 1
ATOM 821 O O . LYS A 1 96 ? 4.828 -7.463 3.117 1.00 74.12 96 LYS A O 1
ATOM 826 N N . LYS A 1 97 ? 3.303 -9.111 3.096 1.00 75.25 97 LYS A N 1
ATOM 827 C CA . LYS A 1 97 ? 3.990 -9.930 2.093 1.00 75.25 97 LYS A CA 1
ATOM 828 C C . LYS A 1 97 ? 3.489 -9.599 0.693 1.00 75.25 97 LYS A C 1
ATOM 830 O O . LYS A 1 97 ? 2.290 -9.692 0.432 1.00 75.25 97 LYS A O 1
ATOM 835 N N . ASP A 1 98 ? 4.420 -9.258 -0.195 1.00 69.50 98 ASP A N 1
ATOM 836 C CA . ASP A 1 98 ? 4.147 -9.148 -1.625 1.00 69.50 98 ASP A CA 1
ATOM 837 C C . ASP A 1 98 ? 3.871 -10.549 -2.183 1.00 69.50 98 ASP A C 1
ATOM 839 O O . ASP A 1 98 ? 4.600 -11.502 -1.911 1.00 69.50 98 ASP A O 1
ATOM 843 N N . GLN A 1 99 ? 2.770 -10.682 -2.915 1.00 68.56 99 GLN A N 1
ATOM 844 C CA . GLN A 1 99 ? 2.222 -11.991 -3.286 1.00 68.56 99 GLN A CA 1
ATOM 845 C C . GLN A 1 99 ? 2.607 -12.393 -4.701 1.00 68.56 99 GLN A C 1
ATOM 847 O O . GLN A 1 99 ? 2.714 -13.576 -5.003 1.00 68.56 99 GLN A O 1
ATOM 852 N N . ILE A 1 100 ? 2.811 -11.402 -5.569 1.00 70.00 100 ILE A N 1
ATOM 853 C CA . ILE A 1 100 ? 3.129 -11.620 -6.973 1.00 70.00 100 ILE A CA 1
ATOM 854 C C . ILE A 1 100 ? 4.294 -10.699 -7.333 1.00 70.00 100 ILE A C 1
ATOM 856 O O . ILE A 1 100 ? 4.143 -9.477 -7.223 1.00 70.00 100 ILE A O 1
ATOM 860 N N . PRO A 1 101 ? 5.453 -11.253 -7.729 1.00 69.00 101 PRO A N 1
ATOM 861 C CA . PRO A 1 101 ? 6.554 -10.446 -8.224 1.00 69.00 101 PRO A CA 1
ATOM 862 C C . PRO A 1 101 ? 6.126 -9.758 -9.523 1.00 69.00 101 PRO A C 1
ATOM 864 O O . PRO A 1 101 ? 5.486 -10.358 -10.387 1.00 69.00 101 PRO A O 1
ATOM 867 N N . TYR A 1 102 ? 6.456 -8.477 -9.646 1.00 71.00 102 TYR A N 1
ATOM 868 C CA . TYR A 1 102 ? 6.185 -7.688 -10.839 1.00 71.00 102 TYR A CA 1
ATOM 869 C C . TYR A 1 102 ? 7.411 -6.850 -11.175 1.00 71.00 102 TYR A C 1
ATOM 871 O O . TYR A 1 102 ? 7.954 -6.164 -10.309 1.00 71.00 102 TYR A O 1
ATOM 879 N N . GLU A 1 103 ? 7.804 -6.885 -12.444 1.00 73.00 103 GLU A N 1
ATOM 880 C CA . GLU A 1 103 ? 8.928 -6.127 -12.979 1.00 73.00 103 GLU A CA 1
ATOM 881 C C . GLU A 1 103 ? 8.424 -5.082 -13.975 1.00 73.00 103 GLU A C 1
ATOM 883 O O . GLU A 1 103 ? 7.576 -5.355 -14.829 1.00 73.00 103 GLU A O 1
ATOM 888 N N . VAL A 1 104 ? 8.955 -3.864 -13.863 1.00 79.69 104 VAL A N 1
ATOM 889 C CA . VAL A 1 104 ? 8.690 -2.786 -14.817 1.00 79.69 104 VAL A CA 1
ATOM 890 C C . VAL A 1 104 ? 9.709 -2.893 -15.940 1.00 79.69 104 VAL A C 1
ATOM 892 O O . VAL A 1 104 ? 10.899 -2.698 -15.715 1.00 79.69 104 VAL A O 1
ATOM 895 N N . ASN A 1 105 ? 9.230 -3.164 -17.151 1.00 84.62 105 ASN A N 1
ATOM 896 C CA . ASN A 1 105 ? 10.070 -3.309 -18.334 1.00 84.62 105 ASN A CA 1
ATOM 897 C C . ASN A 1 105 ? 9.773 -2.216 -19.361 1.00 84.62 105 ASN A C 1
ATOM 899 O O . ASN A 1 105 ? 8.618 -1.839 -19.577 1.00 84.62 105 ASN A O 1
ATOM 903 N N . PHE A 1 106 ? 10.817 -1.734 -20.034 1.00 88.19 106 PHE A N 1
ATOM 904 C CA . PHE A 1 106 ? 10.663 -0.848 -21.182 1.00 88.19 106 PHE A CA 1
ATOM 905 C C . PHE A 1 106 ? 10.258 -1.667 -22.407 1.00 88.19 106 PHE A C 1
ATOM 907 O O . PHE A 1 106 ? 10.995 -2.539 -22.862 1.00 88.19 106 PHE A O 1
ATOM 914 N N . LEU A 1 107 ? 9.079 -1.378 -22.955 1.00 89.44 107 LEU A N 1
ATOM 915 C CA . LEU A 1 107 ? 8.611 -2.002 -24.187 1.00 89.44 107 LEU A CA 1
ATOM 916 C C . LEU A 1 107 ? 9.076 -1.180 -25.386 1.00 89.44 107 LEU A C 1
ATOM 918 O O . LEU A 1 107 ? 8.824 0.021 -25.469 1.00 89.44 107 LEU A O 1
ATOM 922 N N . MET A 1 108 ? 9.730 -1.846 -26.333 1.00 89.56 108 MET A N 1
ATOM 923 C CA . MET A 1 108 ? 10.211 -1.236 -27.570 1.00 89.56 108 MET A CA 1
ATOM 924 C C . MET A 1 108 ? 9.623 -1.932 -28.787 1.00 89.56 108 MET A C 1
ATOM 926 O O . MET A 1 108 ? 9.299 -3.120 -28.757 1.00 89.56 108 MET A O 1
ATOM 930 N N . ARG A 1 109 ? 9.504 -1.189 -29.892 1.00 94.06 109 ARG A N 1
ATOM 931 C CA . ARG A 1 109 ? 9.092 -1.765 -31.172 1.00 94.06 109 ARG A CA 1
ATOM 932 C C . ARG A 1 109 ? 10.108 -2.828 -31.601 1.00 94.06 109 ARG A C 1
ATOM 934 O O . ARG A 1 109 ? 11.314 -2.598 -31.558 1.00 94.06 109 ARG A O 1
ATOM 941 N N . LYS A 1 110 ? 9.623 -3.980 -32.069 1.00 92.12 110 LYS A N 1
ATOM 942 C CA . LYS A 1 110 ? 10.488 -5.020 -32.640 1.00 92.12 110 LYS A CA 1
ATOM 943 C C . LYS A 1 110 ? 11.303 -4.445 -33.807 1.00 92.12 110 LYS A C 1
ATOM 945 O O . LYS A 1 110 ? 10.736 -3.799 -34.687 1.00 92.12 110 LYS A O 1
ATOM 950 N N . GLY A 1 111 ? 12.614 -4.687 -33.799 1.00 92.62 111 GLY A N 1
ATOM 951 C CA . GLY A 1 111 ? 13.544 -4.151 -34.798 1.00 92.62 111 GLY A CA 1
ATOM 952 C C . GLY A 1 111 ? 13.962 -2.698 -34.558 1.00 92.62 111 GLY A C 1
ATOM 953 O O . GLY A 1 111 ? 14.491 -2.066 -35.466 1.00 92.62 111 GLY A O 1
ATOM 954 N N . PHE A 1 112 ? 13.719 -2.143 -33.366 1.00 94.00 112 PHE A N 1
ATOM 955 C CA . PHE A 1 112 ? 14.192 -0.804 -33.032 1.00 94.00 112 PHE A CA 1
ATOM 956 C C . PHE A 1 112 ? 15.732 -0.759 -33.071 1.00 94.00 112 PHE A C 1
ATOM 958 O O . PHE A 1 112 ? 16.385 -1.479 -32.309 1.00 94.00 112 PHE A O 1
ATOM 965 N N . PRO A 1 113 ? 16.333 0.069 -33.945 1.00 92.94 113 PRO A N 1
ATOM 966 C CA . PRO A 1 113 ? 17.753 -0.040 -34.285 1.00 92.94 113 PRO A CA 1
ATOM 967 C C . PRO A 1 113 ? 18.697 0.336 -33.138 1.00 92.94 113 PRO A C 1
ATOM 969 O O . PRO A 1 113 ? 19.869 -0.007 -33.178 1.00 92.94 113 PRO A O 1
ATOM 972 N N . ILE A 1 114 ? 18.202 1.019 -32.102 1.00 94.19 114 ILE A N 1
ATOM 973 C CA . ILE A 1 114 ? 19.018 1.489 -30.972 1.00 94.19 114 ILE A CA 1
ATOM 974 C C . ILE A 1 114 ? 18.715 0.758 -29.658 1.00 94.19 114 ILE A C 1
ATOM 976 O O . ILE A 1 114 ? 19.121 1.231 -28.599 1.00 94.19 114 ILE A O 1
ATOM 980 N N . HIS A 1 115 ? 17.999 -0.370 -29.699 1.00 93.88 115 HIS A N 1
ATOM 981 C CA . HIS A 1 115 ? 17.621 -1.097 -28.483 1.00 93.88 115 HIS A CA 1
ATOM 982 C C . HIS A 1 115 ? 18.844 -1.559 -27.668 1.00 93.88 115 HIS A C 1
ATOM 984 O O . HIS A 1 115 ? 18.837 -1.424 -26.449 1.00 93.88 115 HIS A O 1
ATOM 990 N N . GLU A 1 116 ? 19.924 -2.008 -28.319 1.00 93.31 116 GLU A N 1
ATOM 991 C CA . GLU A 1 116 ? 21.169 -2.401 -27.640 1.00 93.31 116 GLU A CA 1
ATOM 992 C C . GLU A 1 116 ? 21.806 -1.222 -26.903 1.00 93.31 116 GLU A C 1
ATOM 994 O O . GLU A 1 116 ? 22.105 -1.306 -25.713 1.00 93.31 116 GLU A O 1
ATOM 999 N N . LYS A 1 117 ? 21.939 -0.080 -27.590 1.00 94.94 117 LYS A N 1
ATOM 1000 C CA . LYS A 1 117 ? 22.492 1.143 -26.998 1.00 94.94 117 LYS A CA 1
ATOM 1001 C C . LYS A 1 117 ? 21.620 1.656 -25.852 1.00 94.94 117 LYS A C 1
ATOM 1003 O O . LYS A 1 117 ? 22.143 2.133 -24.850 1.00 94.94 117 LYS A O 1
ATOM 1008 N N . PHE A 1 118 ? 20.299 1.559 -25.983 1.00 94.56 118 PHE A N 1
ATOM 1009 C CA . PHE A 1 118 ? 19.383 1.916 -24.906 1.00 94.56 118 PHE A CA 1
ATOM 1010 C C . PHE A 1 118 ? 19.551 0.996 -23.694 1.00 94.56 118 PHE A C 1
ATOM 1012 O O . PHE A 1 118 ? 19.648 1.494 -22.576 1.00 94.56 118 PHE A O 1
ATOM 1019 N N . ASN A 1 119 ? 19.637 -0.318 -23.905 1.00 93.12 119 ASN A N 1
ATOM 1020 C CA . ASN A 1 119 ? 19.845 -1.283 -22.828 1.00 93.12 119 ASN A CA 1
ATOM 1021 C C . ASN A 1 119 ? 21.178 -1.052 -22.108 1.00 93.12 119 ASN A C 1
ATOM 1023 O O . ASN A 1 119 ? 21.206 -1.097 -20.882 1.00 93.12 119 ASN A O 1
ATOM 1027 N N . ASP A 1 120 ? 22.252 -0.732 -22.835 1.00 96.56 120 ASP A N 1
ATOM 1028 C CA . ASP A 1 120 ? 23.546 -0.369 -22.241 1.00 96.56 120 ASP A CA 1
ATOM 1029 C C . ASP A 1 120 ? 23.439 0.896 -21.370 1.00 96.56 120 ASP A C 1
ATOM 1031 O O . ASP A 1 120 ? 23.910 0.924 -20.232 1.00 96.56 120 ASP A O 1
ATOM 1035 N N . ILE A 1 121 ? 22.741 1.930 -21.854 1.00 96.12 121 ILE A N 1
ATOM 1036 C CA . ILE A 1 121 ? 22.486 3.150 -21.075 1.00 96.12 121 ILE A CA 1
ATOM 1037 C C . ILE A 1 121 ? 21.660 2.837 -19.822 1.00 96.12 121 ILE A C 1
ATOM 1039 O O . ILE A 1 1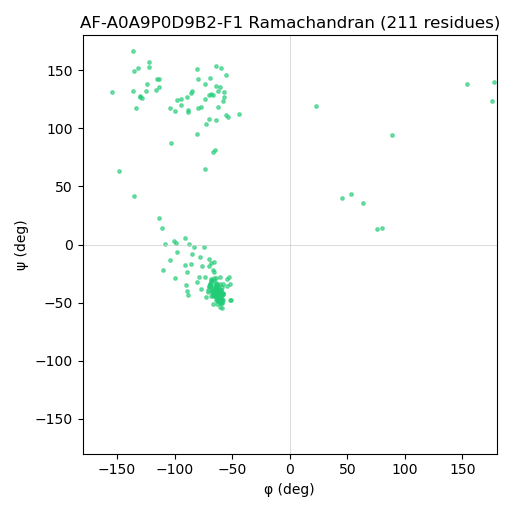21 ? 22.025 3.268 -18.728 1.00 96.12 121 ILE A O 1
ATOM 1043 N N . VAL A 1 122 ? 20.569 2.080 -19.951 1.00 93.62 122 VAL A N 1
ATOM 1044 C CA . VAL A 1 122 ? 19.722 1.702 -18.811 1.00 93.62 122 VAL A CA 1
ATOM 1045 C C . VAL A 1 122 ? 20.504 0.861 -17.807 1.00 93.62 122 VAL A C 1
ATOM 1047 O O . VAL A 1 122 ? 20.430 1.134 -16.611 1.00 93.62 122 VAL A O 1
ATOM 1050 N N . SER A 1 123 ? 21.313 -0.094 -18.270 1.00 94.56 123 SER A N 1
ATOM 1051 C CA . SER A 1 123 ? 22.182 -0.888 -17.401 1.00 94.56 123 SER A CA 1
ATOM 1052 C C . SER A 1 123 ? 23.150 0.009 -16.638 1.00 94.56 123 SER A C 1
ATOM 1054 O O . SER A 1 123 ? 23.246 -0.110 -15.422 1.00 94.56 123 SER A O 1
ATOM 1056 N N . LYS A 1 124 ? 23.808 0.963 -17.308 1.00 96.94 124 LYS A N 1
ATOM 1057 C CA . LYS A 1 124 ? 24.697 1.935 -16.652 1.00 96.94 124 LYS A CA 1
ATOM 1058 C C . LYS A 1 124 ? 23.964 2.773 -15.607 1.00 96.94 124 LYS A C 1
ATOM 1060 O O . LYS A 1 124 ? 24.497 2.975 -14.520 1.00 96.94 124 LYS A O 1
ATOM 1065 N N . ILE A 1 125 ? 22.742 3.222 -15.899 1.00 95.50 125 ILE A N 1
ATOM 1066 C CA . ILE A 1 125 ? 21.901 3.976 -14.953 1.00 95.50 125 ILE A CA 1
ATOM 1067 C C . ILE A 1 125 ? 21.579 3.131 -13.712 1.00 95.50 125 ILE A C 1
ATOM 1069 O O . ILE A 1 125 ? 21.685 3.625 -12.586 1.00 95.50 125 ILE A O 1
ATOM 1073 N N . ILE A 1 126 ? 21.206 1.864 -13.909 1.00 93.31 126 ILE A N 1
ATOM 1074 C CA . ILE A 1 126 ? 20.883 0.931 -12.823 1.00 93.31 126 ILE A CA 1
ATOM 1075 C C . ILE A 1 126 ? 22.134 0.625 -11.992 1.00 93.31 126 ILE A C 1
ATOM 1077 O O . ILE A 1 126 ? 22.101 0.794 -10.774 1.00 93.31 126 ILE A O 1
ATOM 1081 N N . THR A 1 127 ? 23.245 0.240 -12.627 1.00 95.00 127 THR A N 1
ATOM 1082 C CA . THR A 1 127 ? 24.505 -0.105 -11.947 1.00 95.00 127 THR A CA 1
ATOM 1083 C C . THR A 1 127 ? 25.102 1.086 -11.199 1.00 95.00 127 THR A C 1
ATOM 1085 O O . THR A 1 127 ? 25.657 0.911 -10.118 1.00 95.00 127 THR A O 1
ATOM 1088 N N . ALA A 1 128 ? 24.945 2.306 -11.715 1.00 96.44 128 ALA A N 1
ATOM 1089 C CA . ALA A 1 128 ? 25.360 3.524 -11.021 1.00 96.44 128 ALA A CA 1
ATOM 1090 C C . ALA A 1 128 ? 24.431 3.917 -9.851 1.00 96.44 128 ALA A C 1
ATOM 1092 O O . ALA A 1 128 ? 24.691 4.905 -9.166 1.00 96.44 128 ALA A O 1
ATOM 1093 N N . GLY A 1 129 ? 23.343 3.176 -9.610 1.00 93.75 129 GLY A N 1
ATOM 1094 C CA . GLY A 1 129 ? 22.445 3.393 -8.475 1.00 93.75 129 GLY A CA 1
ATOM 1095 C C . GLY A 1 129 ? 21.500 4.590 -8.623 1.00 93.75 129 GLY A C 1
ATOM 1096 O O . GLY A 1 129 ? 20.864 4.989 -7.644 1.00 93.75 129 GLY A O 1
ATOM 1097 N N . PHE A 1 130 ? 21.354 5.162 -9.825 1.00 95.44 130 PHE A N 1
ATOM 1098 C CA . PHE A 1 130 ? 20.482 6.325 -10.040 1.00 95.44 130 PHE A CA 1
ATOM 1099 C C . PHE A 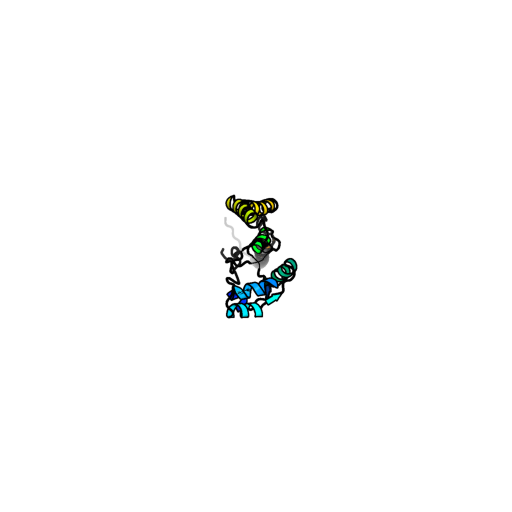1 130 ? 19.013 6.022 -9.732 1.00 95.44 130 PHE A C 1
ATOM 1101 O O . PHE A 1 130 ? 18.332 6.874 -9.169 1.00 95.44 130 PHE A O 1
ATOM 1108 N N . ILE A 1 131 ? 18.536 4.807 -10.026 1.00 90.50 131 ILE A N 1
ATOM 1109 C CA . ILE A 1 131 ? 17.154 4.399 -9.723 1.00 90.50 131 ILE A CA 1
ATOM 1110 C C . ILE A 1 131 ? 16.883 4.443 -8.215 1.00 90.50 131 ILE A C 1
ATOM 1112 O O . ILE A 1 131 ? 15.870 4.998 -7.783 1.00 90.50 131 ILE A O 1
ATOM 1116 N N . GLN A 1 132 ? 17.806 3.917 -7.404 1.00 88.06 132 GLN A N 1
ATOM 1117 C CA . GLN A 1 132 ? 17.681 3.959 -5.948 1.00 88.06 132 GLN A CA 1
ATOM 1118 C C . GLN A 1 132 ? 17.723 5.402 -5.442 1.00 88.06 132 GLN A C 1
ATOM 1120 O O . GLN A 1 132 ? 16.906 5.784 -4.607 1.00 88.06 132 GLN A O 1
ATOM 1125 N N . LYS A 1 133 ? 18.633 6.223 -5.982 1.00 92.25 133 LYS A N 1
ATOM 1126 C CA . LYS A 1 133 ? 18.717 7.644 -5.637 1.00 92.25 133 LYS A CA 1
ATOM 1127 C C . LYS A 1 133 ? 17.405 8.373 -5.938 1.00 92.25 133 LYS A C 1
ATOM 1129 O O . LYS A 1 133 ? 16.877 9.032 -5.054 1.00 92.25 133 LYS A O 1
ATOM 1134 N N . TRP A 1 134 ? 16.854 8.228 -7.143 1.00 89.94 134 TRP A N 1
ATOM 1135 C CA . TRP A 1 134 ? 15.596 8.879 -7.522 1.00 89.94 134 TRP A CA 1
ATOM 1136 C C . TRP A 1 134 ? 14.419 8.416 -6.668 1.00 89.94 134 TRP A C 1
ATOM 1138 O O . TRP A 1 134 ? 13.585 9.235 -6.290 1.00 89.94 134 TRP A O 1
ATOM 1148 N N . THR A 1 135 ? 14.375 7.130 -6.316 1.00 84.25 135 THR A N 1
ATOM 1149 C CA . THR A 1 135 ? 13.364 6.596 -5.392 1.00 84.25 135 THR A CA 1
ATOM 1150 C C . THR A 1 135 ? 13.469 7.288 -4.032 1.00 84.25 135 THR A C 1
ATOM 1152 O O . THR A 1 135 ? 12.490 7.860 -3.551 1.00 84.25 135 THR A O 1
ATOM 1155 N N . ASN A 1 136 ? 14.679 7.348 -3.469 1.00 84.19 136 ASN A N 1
ATOM 1156 C CA . ASN A 1 136 ? 14.937 8.014 -2.193 1.00 84.19 136 ASN A CA 1
ATOM 1157 C C . ASN A 1 136 ? 14.648 9.526 -2.254 1.00 84.19 136 ASN A C 1
ATOM 1159 O O . ASN A 1 136 ? 14.145 10.091 -1.287 1.00 84.19 136 ASN A O 1
ATOM 1163 N N . ASP A 1 137 ? 14.946 10.195 -3.371 1.00 86.12 137 ASP A N 1
ATOM 1164 C CA . ASP A 1 137 ? 14.704 11.632 -3.550 1.00 86.12 137 ASP A CA 1
ATOM 1165 C C . ASP A 1 137 ? 13.197 11.943 -3.561 1.00 86.12 137 ASP A C 1
ATOM 1167 O O . ASP A 1 137 ? 12.750 12.892 -2.908 1.00 86.12 137 ASP A O 1
ATOM 1171 N N . VAL A 1 138 ? 12.396 11.106 -4.233 1.00 80.44 138 VAL A N 1
ATOM 1172 C CA . VAL A 1 138 ? 10.926 11.213 -4.237 1.00 80.44 138 VAL A CA 1
ATOM 1173 C C . VAL A 1 138 ? 10.350 11.015 -2.833 1.00 80.44 138 VAL A C 1
ATOM 1175 O O . VAL A 1 138 ? 9.384 11.692 -2.471 1.00 80.44 138 VAL A O 1
ATOM 1178 N N . GLU A 1 139 ? 10.931 10.125 -2.030 1.00 73.75 139 GLU A N 1
ATOM 1179 C CA . GLU A 1 139 ? 10.532 9.920 -0.633 1.00 73.75 139 GLU A CA 1
ATOM 1180 C C . GLU A 1 139 ? 10.970 11.081 0.276 1.00 73.75 139 GLU A C 1
ATOM 1182 O O . GLU A 1 139 ? 10.176 11.597 1.071 1.00 73.75 139 GLU A O 1
ATOM 1187 N N . LYS A 1 140 ? 12.219 11.544 0.141 1.00 73.00 140 LYS A N 1
ATOM 1188 C CA . LYS A 1 140 ? 12.819 12.585 0.989 1.00 73.00 140 LYS A CA 1
ATOM 1189 C C . LYS A 1 140 ? 12.144 13.941 0.814 1.00 73.00 140 LYS A C 1
ATOM 1191 O O . LYS A 1 140 ? 11.850 14.593 1.817 1.00 73.00 140 LYS A O 1
ATOM 1196 N N . TYR A 1 141 ? 11.852 14.342 -0.426 1.00 67.25 141 TYR A N 1
ATOM 1197 C CA . TYR A 1 141 ? 11.134 15.591 -0.714 1.00 67.25 141 TYR A CA 1
ATOM 1198 C C . TYR A 1 141 ? 9.791 15.663 0.035 1.00 67.25 141 TYR A C 1
ATOM 1200 O O . TYR A 1 141 ? 9.345 16.733 0.440 1.00 67.25 141 TYR A O 1
ATOM 1208 N N . LYS A 1 142 ? 9.164 14.512 0.295 1.00 60.50 142 LYS A N 1
ATOM 1209 C CA . LYS A 1 142 ? 7.837 14.429 0.914 1.00 60.50 142 LYS A CA 1
ATOM 1210 C C . LYS A 1 142 ? 7.881 14.350 2.430 1.00 60.50 142 LYS A C 1
ATOM 1212 O O . LYS A 1 142 ? 7.036 14.951 3.089 1.00 60.50 142 LYS A O 1
ATOM 1217 N N . ASN A 1 143 ? 8.885 13.680 2.995 1.00 59.75 143 ASN A N 1
ATOM 1218 C CA . ASN A 1 143 ? 9.079 13.657 4.447 1.00 59.75 143 ASN A CA 1
ATOM 1219 C C . ASN A 1 143 ? 9.400 15.051 5.008 1.00 59.75 143 ASN A C 1
ATOM 1221 O O . ASN A 1 143 ? 9.005 15.351 6.127 1.00 59.75 143 ASN A O 1
ATOM 1225 N N . MET A 1 144 ? 10.019 15.932 4.214 1.00 57.28 144 MET A N 1
ATOM 1226 C CA . MET A 1 144 ? 10.244 17.333 4.594 1.00 57.28 144 MET A CA 1
ATOM 1227 C C . MET A 1 144 ? 8.937 18.143 4.735 1.00 57.28 144 MET A C 1
ATOM 1229 O O . MET A 1 144 ? 8.898 19.112 5.486 1.00 57.28 144 MET A O 1
ATOM 1233 N N . HIS A 1 145 ? 7.855 17.719 4.070 1.00 56.00 145 HIS A N 1
ATOM 1234 C CA . HIS A 1 145 ? 6.518 18.320 4.179 1.00 56.00 145 HIS A CA 1
ATOM 1235 C C .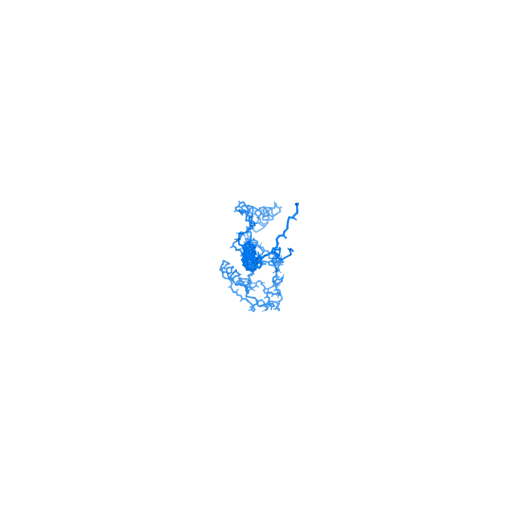 HIS A 1 145 ? 5.579 17.587 5.152 1.00 56.00 145 HIS A C 1
ATOM 1237 O O . HIS A 1 145 ? 4.483 18.076 5.432 1.00 56.00 145 HIS A O 1
ATOM 1243 N N . ARG A 1 146 ? 5.985 16.435 5.699 1.00 55.22 146 ARG A N 1
ATOM 1244 C CA . ARG A 1 146 ? 5.254 15.763 6.777 1.00 55.22 146 ARG A CA 1
ATOM 1245 C C . ARG A 1 146 ? 5.612 16.433 8.100 1.00 55.22 146 ARG A C 1
ATOM 1247 O O . ARG A 1 146 ? 6.594 16.073 8.742 1.00 55.22 146 ARG A O 1
ATOM 1254 N N 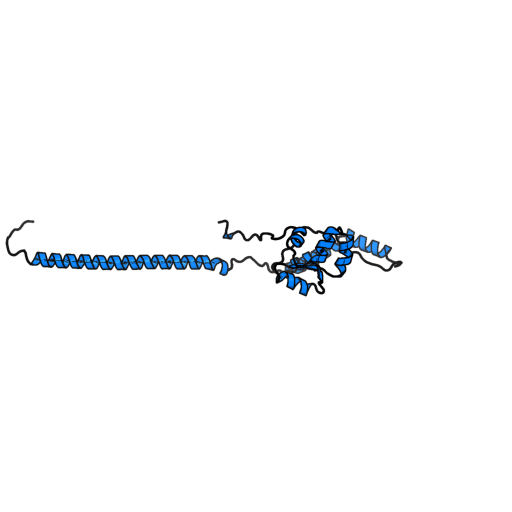. THR A 1 147 ? 4.791 17.382 8.540 1.00 51.25 147 THR A N 1
ATOM 1255 C CA . THR A 1 147 ? 4.760 17.748 9.957 1.00 51.25 147 THR A CA 1
ATOM 1256 C C . THR A 1 147 ? 4.431 16.489 10.753 1.00 51.25 147 THR A C 1
ATOM 1258 O O . THR A 1 147 ? 3.449 15.791 10.486 1.00 51.25 147 THR A O 1
ATOM 1261 N N . THR A 1 148 ? 5.302 16.138 11.693 1.00 48.12 148 THR A N 1
ATOM 1262 C CA . THR A 1 148 ? 5.101 15.025 12.612 1.00 48.12 148 THR A CA 1
ATOM 1263 C C . THR A 1 148 ? 3.748 15.194 13.300 1.00 48.12 148 THR A C 1
ATOM 1265 O O . THR A 1 148 ? 3.569 16.083 14.132 1.00 48.12 148 THR A O 1
ATOM 1268 N N . LYS A 1 149 ? 2.770 14.337 12.963 1.00 47.34 149 LYS A N 1
ATOM 1269 C CA . LYS A 1 149 ? 1.581 14.116 13.796 1.00 47.34 149 LYS A CA 1
ATOM 1270 C C . LYS A 1 149 ? 2.085 13.487 15.097 1.00 47.34 149 LYS A C 1
ATOM 1272 O O . LYS A 1 149 ? 2.102 12.270 15.246 1.00 47.34 149 LYS A O 1
ATOM 1277 N N . HIS A 1 150 ? 2.575 14.313 16.016 1.00 48.38 150 HIS A N 1
ATOM 1278 C CA . HIS A 1 150 ? 2.814 13.887 17.383 1.00 48.38 150 HIS A CA 1
ATOM 1279 C C . HIS A 1 150 ? 1.482 13.362 17.923 1.00 48.38 150 HIS A C 1
ATOM 1281 O O . HIS A 1 150 ? 0.453 14.034 17.829 1.00 48.38 150 HIS A O 1
ATOM 1287 N N . THR A 1 151 ? 1.490 12.140 18.447 1.00 50.03 151 THR A N 1
ATOM 1288 C CA . THR A 1 151 ? 0.371 11.554 19.185 1.00 50.03 151 THR A CA 1
ATOM 1289 C C . THR A 1 151 ? 0.186 12.336 20.478 1.00 50.03 151 THR A C 1
ATOM 1291 O O . THR A 1 151 ? 0.665 11.942 21.539 1.00 50.03 151 THR A O 1
ATOM 1294 N N . PHE A 1 152 ? -0.463 13.492 20.388 1.00 56.41 152 PHE A N 1
ATOM 1295 C CA . PHE A 1 152 ? -0.919 14.215 21.559 1.00 56.41 152 PHE A CA 1
ATOM 1296 C C . PHE A 1 152 ? -2.073 13.430 22.175 1.00 56.41 152 PHE A C 1
ATOM 1298 O O . PHE A 1 152 ? -3.035 13.068 21.491 1.00 56.41 152 PHE A O 1
ATOM 1305 N N . ILE A 1 153 ? -1.969 13.172 23.478 1.00 62.19 153 ILE A N 1
ATOM 1306 C CA . ILE A 1 153 ? -3.080 12.669 24.283 1.00 62.19 153 ILE A CA 1
ATOM 1307 C C . ILE A 1 153 ? -4.231 13.654 24.089 1.00 62.19 153 ILE A C 1
ATOM 1309 O O . ILE A 1 153 ? -4.148 14.821 24.468 1.00 62.19 153 ILE A O 1
ATOM 1313 N N . THR A 1 154 ? -5.279 13.206 23.410 1.00 69.75 154 THR A N 1
ATOM 1314 C CA . THR A 1 154 ? -6.395 14.070 23.040 1.00 69.75 154 THR A CA 1
ATOM 1315 C C . THR A 1 154 ? -7.300 14.232 24.257 1.00 69.75 154 THR A C 1
ATOM 1317 O O . THR A 1 154 ? -7.543 13.271 24.979 1.00 69.75 154 THR A O 1
ATOM 1320 N N . LEU A 1 155 ? -7.877 15.416 24.480 1.00 74.50 155 LEU A N 1
ATOM 1321 C CA . LEU A 1 155 ? -8.783 15.654 25.619 1.00 74.50 155 LEU A CA 1
ATOM 1322 C C . LEU A 1 155 ? -9.934 14.620 25.693 1.00 74.50 155 LEU A C 1
ATOM 1324 O O . LEU A 1 155 ? -10.400 14.260 26.770 1.00 74.50 155 LEU A O 1
ATOM 1328 N N . LYS A 1 156 ? -10.324 14.062 24.537 1.00 77.81 156 LYS A N 1
ATOM 1329 C CA . LYS A 1 156 ? -11.310 12.979 24.405 1.00 77.81 156 LYS A CA 1
ATOM 1330 C C . LYS A 1 156 ? -10.937 11.705 25.171 1.00 77.81 156 LYS A C 1
ATOM 1332 O O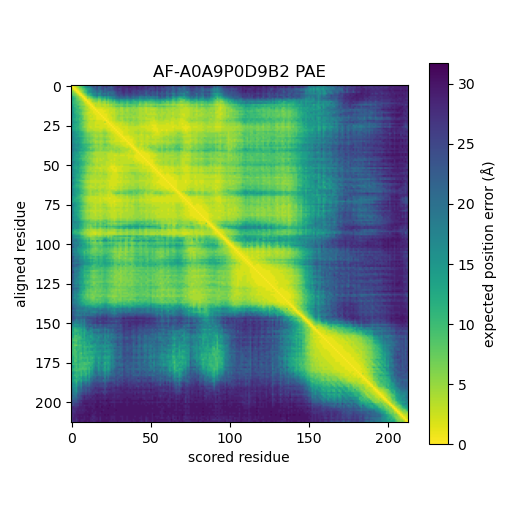 . LYS A 1 156 ? -11.826 11.073 25.730 1.00 77.81 156 LYS A O 1
ATOM 1337 N N . THR A 1 157 ? -9.658 11.331 25.236 1.00 77.06 157 THR A N 1
ATOM 1338 C CA . THR A 1 157 ? -9.225 10.135 25.982 1.00 77.06 157 THR A CA 1
ATOM 1339 C C . THR A 1 157 ? -9.204 10.359 27.496 1.00 77.06 157 THR A C 1
ATOM 1341 O O . THR A 1 157 ? -9.234 9.391 28.248 1.00 77.06 157 THR A O 1
ATOM 1344 N N . LEU A 1 158 ? -9.192 11.617 27.957 1.00 85.38 158 LEU A N 1
ATOM 1345 C CA . LEU A 1 158 ? -9.223 11.981 29.382 1.00 85.38 158 LEU A CA 1
ATOM 1346 C C . LEU A 1 158 ? -10.646 12.173 29.929 1.00 85.38 158 LEU A C 1
ATOM 1348 O O . LEU A 1 158 ? -10.853 12.102 31.138 1.00 85.38 158 LEU A O 1
ATOM 1352 N N . TRP A 1 159 ? -11.635 12.362 29.052 1.00 87.62 159 TRP A N 1
ATOM 1353 C CA . TRP A 1 159 ? -13.035 12.582 29.423 1.00 87.62 159 TRP A CA 1
ATOM 1354 C C . TRP A 1 159 ? -13.624 11.554 30.409 1.00 87.62 159 TRP A C 1
ATOM 1356 O O . TRP A 1 159 ? -14.207 11.977 31.407 1.00 87.62 159 TRP A O 1
ATOM 1366 N N . PRO A 1 160 ? -13.469 10.227 30.218 1.00 88.19 160 PRO A N 1
ATOM 1367 C CA . PRO A 1 160 ? -14.064 9.261 31.142 1.00 88.19 160 PRO A CA 1
ATOM 1368 C C . PRO A 1 160 ? -13.406 9.282 32.530 1.00 88.19 160 PRO A C 1
ATOM 1370 O O . PRO A 1 160 ? -14.084 9.042 33.526 1.00 88.19 160 PRO A O 1
ATOM 1373 N N . ILE A 1 161 ? -12.115 9.623 32.614 1.00 91.31 161 ILE A N 1
ATOM 1374 C CA . ILE A 1 161 ? -11.398 9.767 33.891 1.00 91.31 161 ILE A CA 1
ATOM 1375 C C . ILE A 1 161 ? -11.930 10.986 34.651 1.00 91.31 161 ILE A C 1
ATOM 1377 O O . ILE A 1 161 ? -12.212 10.897 35.845 1.00 91.31 161 ILE A O 1
ATOM 1381 N N . LEU A 1 162 ? -12.120 12.107 33.949 1.00 91.19 162 LEU A N 1
ATOM 1382 C CA . LEU A 1 162 ? -12.690 13.326 34.526 1.00 91.19 162 LEU A CA 1
ATOM 1383 C C . LEU A 1 162 ? -14.128 13.101 35.008 1.00 91.19 162 LEU A C 1
ATOM 1385 O O . LEU A 1 162 ? -14.463 13.481 36.127 1.00 91.19 162 LEU A O 1
ATOM 1389 N N . LEU A 1 163 ? -14.953 12.420 34.207 1.00 93.81 163 LEU A N 1
ATOM 1390 C CA . LEU A 1 163 ? -16.331 12.088 34.570 1.00 93.81 163 LEU A CA 1
ATOM 1391 C C . LEU A 1 163 ? -16.388 11.228 35.841 1.00 93.81 163 LEU A C 1
ATOM 1393 O O . LEU A 1 163 ? -17.149 11.526 36.760 1.00 93.81 163 LEU A O 1
ATOM 1397 N N . PHE A 1 164 ? -15.550 10.193 35.917 1.00 95.06 164 PHE A N 1
ATOM 1398 C CA . PHE A 1 164 ? -15.469 9.327 37.091 1.00 95.06 164 PHE A CA 1
ATOM 1399 C C . PHE A 1 164 ? -15.055 10.103 38.347 1.00 95.06 164 PHE A C 1
ATOM 1401 O O . PHE A 1 164 ? -15.644 9.922 39.413 1.00 95.06 164 PHE A O 1
ATOM 1408 N N . HIS A 1 165 ? -14.088 11.016 38.215 1.00 94.19 165 HIS A N 1
ATOM 1409 C CA . HIS A 1 165 ? -13.648 11.861 39.321 1.00 94.19 165 HIS A CA 1
ATOM 1410 C C . HIS A 1 165 ? -14.753 12.818 39.797 1.00 94.19 165 HIS A C 1
ATOM 1412 O O . HIS A 1 165 ? -14.952 12.978 41.001 1.00 94.19 165 HIS A O 1
ATOM 1418 N N . CYS A 1 166 ? -15.525 13.409 38.880 1.00 95.56 166 CYS A N 1
ATOM 1419 C CA . CYS A 1 166 ? -16.685 14.228 39.236 1.00 95.56 166 CYS A CA 1
ATOM 1420 C C . CYS A 1 166 ? -17.742 13.420 40.001 1.00 95.56 166 CYS A C 1
ATOM 1422 O O . CYS A 1 166 ? -18.202 13.876 41.045 1.00 95.56 166 CYS A O 1
ATOM 1424 N N . ILE A 1 167 ? -18.078 12.212 39.536 1.00 96.62 167 ILE A N 1
ATOM 1425 C CA . ILE A 1 167 ? -19.067 11.349 40.201 1.00 96.62 167 ILE A CA 1
ATOM 1426 C C . ILE A 1 167 ? -18.619 11.015 41.630 1.00 96.62 167 ILE A C 1
ATOM 1428 O O . ILE A 1 167 ? -19.387 11.191 42.576 1.00 96.62 167 ILE A O 1
ATOM 1432 N N . PHE A 1 168 ? -17.363 10.606 41.815 1.00 96.38 168 PHE A N 1
ATOM 1433 C CA . PHE A 1 168 ? -16.840 10.283 43.145 1.00 96.38 168 PHE A CA 1
ATOM 1434 C C . PHE A 1 168 ? -16.890 11.476 44.103 1.00 96.38 168 PHE A C 1
ATOM 1436 O O . PHE A 1 168 ? -17.340 11.332 45.239 1.00 96.38 168 PHE A O 1
ATOM 1443 N N . ASN A 1 169 ? -16.506 12.664 43.631 1.00 96.00 169 ASN A N 1
ATOM 1444 C CA . ASN A 1 169 ? -16.589 13.880 44.436 1.00 96.00 169 ASN A CA 1
ATOM 1445 C C . ASN A 1 169 ? -18.041 14.242 44.787 1.00 96.00 169 ASN A C 1
ATOM 1447 O O . ASN A 1 169 ? -18.311 14.614 45.926 1.00 96.00 169 ASN A O 1
ATOM 1451 N N . THR A 1 170 ? -18.996 14.075 43.864 1.00 96.50 170 THR A N 1
ATOM 1452 C CA . THR A 1 170 ? -20.417 14.325 44.175 1.00 96.50 170 THR A CA 1
ATOM 1453 C C . THR A 1 170 ? -20.966 13.370 45.233 1.00 96.50 170 THR A C 1
ATOM 1455 O O . THR A 1 170 ? -21.709 13.802 46.113 1.00 96.50 170 THR A O 1
ATOM 1458 N N . ILE A 1 171 ? -20.562 12.097 45.203 1.00 96.94 171 ILE A N 1
ATOM 1459 C CA . ILE A 1 171 ? -20.964 11.108 46.211 1.00 96.94 171 ILE A CA 1
ATOM 1460 C C . ILE A 1 171 ? -20.359 11.458 47.574 1.00 96.94 171 ILE A C 1
ATOM 1462 O O . ILE A 1 171 ? -21.070 11.435 48.575 1.00 96.94 171 ILE A O 1
ATOM 1466 N N . ALA A 1 172 ? -19.079 11.836 47.620 1.00 96.88 172 ALA A N 1
ATOM 1467 C CA . ALA A 1 172 ? -18.417 12.231 48.862 1.00 96.88 172 ALA A CA 1
ATOM 1468 C C . ALA A 1 172 ? -19.094 13.448 49.517 1.00 96.88 172 ALA A C 1
ATOM 1470 O O . ALA A 1 172 ? -19.360 13.437 50.719 1.00 96.88 172 ALA A O 1
ATOM 1471 N N . VAL A 1 173 ? -19.445 14.464 48.722 1.00 96.88 173 VAL A N 1
ATOM 1472 C CA . VAL A 1 173 ? -20.177 15.645 49.209 1.00 96.88 173 VAL A CA 1
ATOM 1473 C C . VAL A 1 173 ? -21.575 15.271 49.713 1.00 96.88 173 VAL A C 1
ATOM 1475 O O . VAL A 1 173 ? -22.002 15.779 50.748 1.00 96.88 173 VAL A O 1
ATOM 1478 N N . LEU A 1 174 ? -22.279 14.361 49.030 1.00 96.75 174 LEU A N 1
ATOM 1479 C CA . LEU A 1 174 ? -23.589 13.873 49.474 1.00 96.75 174 LEU A CA 1
ATOM 1480 C C . LEU A 1 174 ? -23.512 13.136 50.814 1.00 96.75 174 LEU A C 1
ATOM 1482 O O . LEU A 1 174 ? -24.327 13.405 51.692 1.00 96.75 174 LEU A O 1
ATOM 1486 N N . ILE A 1 175 ? -22.532 12.245 50.990 1.00 97.06 175 ILE A N 1
ATOM 1487 C CA . ILE A 1 175 ? -22.326 11.523 52.255 1.00 97.06 175 ILE A CA 1
ATOM 1488 C C . ILE A 1 175 ? -22.047 12.517 53.385 1.00 97.06 175 ILE A C 1
ATOM 1490 O O . ILE A 1 175 ? -22.703 12.456 54.422 1.00 97.06 175 ILE A O 1
ATOM 1494 N N . PHE A 1 176 ? -21.157 13.484 53.151 1.00 96.00 176 PHE A N 1
ATOM 1495 C CA . PHE A 1 176 ? -20.836 14.510 54.141 1.00 96.00 176 PHE A CA 1
ATOM 1496 C C . PHE A 1 176 ? -22.061 15.356 54.523 1.00 96.00 176 PHE A C 1
ATOM 1498 O O . PHE A 1 176 ? -22.293 15.626 55.700 1.00 96.00 176 PHE A O 1
ATOM 1505 N N . ALA A 1 177 ? -22.890 15.741 53.548 1.00 95.62 177 ALA A N 1
ATOM 1506 C CA . ALA A 1 177 ? -24.126 16.479 53.807 1.00 95.62 177 ALA A CA 1
ATOM 1507 C C . ALA A 1 177 ? -25.136 15.654 54.624 1.00 95.62 177 ALA A C 1
ATOM 1509 O O . ALA A 1 177 ? -25.766 16.183 55.541 1.00 95.62 177 ALA A O 1
ATOM 1510 N N . ILE A 1 178 ? -25.269 14.358 54.325 1.00 96.25 178 ILE A N 1
ATOM 1511 C CA . ILE A 1 178 ? -26.137 13.441 55.072 1.00 96.25 178 ILE A CA 1
ATOM 1512 C C . ILE A 1 178 ? -25.652 13.318 56.521 1.00 96.25 178 ILE A C 1
ATOM 1514 O O . ILE A 1 178 ? -26.444 13.527 57.441 1.00 96.25 178 ILE A O 1
ATOM 1518 N N . GLU A 1 179 ? -24.366 13.034 56.736 1.00 94.81 179 GLU A N 1
ATOM 1519 C CA . GLU A 1 179 ? -23.771 12.935 58.075 1.00 94.81 179 GLU A CA 1
ATOM 1520 C C . GLU A 1 179 ? -23.943 14.229 58.870 1.00 94.81 179 GLU A C 1
ATOM 1522 O O . GLU A 1 179 ? -24.339 14.191 60.036 1.00 94.81 179 GLU A O 1
ATOM 1527 N N . TYR A 1 180 ? -23.739 15.380 58.228 1.00 93.62 180 TYR A N 1
ATOM 1528 C CA . TYR A 1 180 ? -23.954 16.682 58.846 1.00 93.62 180 TYR A CA 1
ATOM 1529 C C . TYR A 1 180 ? -25.415 16.878 59.283 1.00 93.62 180 TYR A C 1
ATOM 1531 O O . TYR A 1 180 ? -25.681 17.261 60.425 1.00 93.62 180 TYR A O 1
ATOM 1539 N N . CYS A 1 181 ? -26.385 16.547 58.423 1.00 93.25 181 CYS A N 1
ATOM 1540 C CA . CYS A 1 181 ? -27.806 16.623 58.769 1.00 93.25 181 CYS A CA 1
ATOM 1541 C C . CYS A 1 181 ? -28.187 15.673 59.916 1.00 93.25 181 CYS A C 1
ATOM 1543 O O . CYS A 1 181 ? -28.939 16.073 60.812 1.00 93.25 181 CYS A O 1
ATOM 1545 N N . TYR A 1 182 ? -27.673 14.438 59.918 1.00 92.12 182 TYR A N 1
ATOM 1546 C CA . TYR A 1 182 ? -27.892 13.488 61.013 1.00 92.12 182 TYR A CA 1
ATOM 1547 C C . TYR A 1 182 ? -27.257 13.971 62.320 1.00 92.12 182 TYR A C 1
ATOM 1549 O O . TYR A 1 182 ? -27.915 13.918 63.361 1.00 92.12 182 TYR A O 1
ATOM 1557 N N . GLY A 1 183 ? -26.034 14.503 62.270 1.00 90.06 183 GLY A N 1
ATOM 1558 C CA . GLY A 1 183 ? -25.340 15.085 63.418 1.00 90.06 183 GLY A CA 1
ATOM 1559 C C . GLY A 1 183 ? -26.115 16.253 64.029 1.00 90.06 183 GLY A C 1
ATOM 1560 O O . GLY A 1 183 ? -26.420 16.233 65.222 1.00 90.06 183 GLY A O 1
ATOM 1561 N N . CYS A 1 184 ? -26.536 17.220 63.207 1.00 85.06 184 CYS A N 1
ATOM 1562 C CA . CYS A 1 184 ? -27.350 18.349 63.665 1.00 85.06 184 CYS A CA 1
ATOM 1563 C C . CYS A 1 184 ? -28.698 17.901 64.247 1.00 85.06 184 CYS A C 1
ATOM 1565 O O . CYS A 1 184 ? -29.144 18.443 65.260 1.00 85.06 184 CYS A O 1
ATOM 1567 N N . ARG A 1 185 ? -29.360 16.907 63.638 1.00 84.19 185 ARG A N 1
ATOM 1568 C CA . ARG A 1 185 ? -30.641 16.386 64.139 1.00 84.19 185 ARG A CA 1
ATOM 1569 C C . ARG A 1 185 ? -30.477 15.652 65.471 1.00 84.19 185 ARG A C 1
ATOM 1571 O O . ARG A 1 185 ? -31.290 15.855 66.369 1.00 84.19 185 ARG A O 1
ATOM 1578 N N . ASN A 1 186 ? -29.421 14.854 65.620 1.00 82.81 186 ASN A N 1
ATOM 1579 C CA . ASN A 1 186 ? -29.125 14.137 66.859 1.00 82.81 186 ASN A CA 1
ATOM 1580 C C . ASN A 1 186 ? -28.766 15.099 68.002 1.00 82.81 186 ASN A C 1
ATOM 1582 O O . ASN A 1 186 ? -29.270 14.960 69.112 1.00 82.81 186 ASN A O 1
ATOM 1586 N N . GLN A 1 187 ? -27.970 16.134 67.720 1.00 74.75 187 GLN A N 1
ATOM 1587 C CA . GLN A 1 187 ? -27.627 17.160 68.706 1.00 74.75 187 GLN A CA 1
ATOM 1588 C C . GLN A 1 187 ? -28.864 17.955 69.157 1.00 74.75 187 GLN A C 1
ATOM 1590 O O . GLN A 1 187 ? -29.008 18.256 70.338 1.00 74.75 187 GLN A O 1
ATOM 1595 N N . ARG A 1 188 ? -29.810 18.233 68.246 1.00 70.56 188 ARG A N 1
ATOM 1596 C CA . ARG A 1 188 ? -31.079 18.895 68.589 1.00 70.56 188 ARG A CA 1
ATOM 1597 C C . ARG A 1 188 ? -31.981 18.023 69.470 1.00 70.56 188 ARG A C 1
ATOM 1599 O O . ARG A 1 188 ? -32.577 18.548 70.404 1.00 70.56 188 ARG A O 1
ATOM 1606 N N . ASN A 1 189 ? -32.045 16.717 69.202 1.00 67.88 189 ASN A N 1
ATOM 1607 C CA . ASN A 1 189 ? -32.782 15.762 70.037 1.00 67.88 189 ASN A CA 1
ATOM 1608 C C . ASN A 1 189 ? -32.142 15.600 71.426 1.00 67.88 189 ASN A C 1
ATOM 1610 O O . ASN A 1 189 ? -32.852 15.581 72.424 1.00 67.88 189 ASN A O 1
ATOM 1614 N N . ASN A 1 190 ? -30.811 15.535 71.516 1.00 65.62 190 ASN A N 1
ATOM 1615 C CA . ASN A 1 190 ? -30.127 15.452 72.811 1.00 65.62 190 ASN A CA 1
ATOM 1616 C C . ASN A 1 190 ? -30.332 16.724 73.646 1.00 65.62 190 ASN A C 1
ATOM 1618 O O . ASN A 1 190 ? -30.593 16.629 74.842 1.00 65.62 190 ASN A O 1
ATOM 1622 N N . ASN A 1 191 ? -30.312 17.901 73.013 1.00 64.50 191 ASN A N 1
ATOM 1623 C CA . ASN A 1 191 ? -30.594 19.160 73.701 1.00 64.50 191 ASN A CA 1
ATOM 1624 C C . ASN A 1 191 ? -32.059 19.251 74.172 1.00 64.50 191 ASN A C 1
ATOM 1626 O O . ASN A 1 191 ? -32.305 19.772 75.255 1.00 64.50 191 ASN A O 1
ATOM 1630 N N . SER A 1 192 ? -33.034 18.712 73.422 1.00 59.78 192 SER A N 1
ATOM 1631 C CA . SER A 1 192 ? -34.431 18.693 73.889 1.00 59.78 192 SER A CA 1
ATOM 1632 C C . SER A 1 192 ? -34.642 17.737 75.066 1.00 59.78 192 SER A C 1
ATOM 1634 O O . SER A 1 192 ? -35.424 18.045 75.960 1.00 59.78 192 SER A O 1
ATOM 1636 N N . ILE A 1 193 ? -33.926 16.607 75.098 1.00 59.19 193 ILE A N 1
ATOM 1637 C CA . ILE A 1 193 ? -33.954 15.647 76.215 1.00 59.19 193 ILE A CA 1
ATOM 1638 C C . ILE A 1 193 ? -33.270 16.235 77.463 1.00 59.19 193 ILE A C 1
ATOM 1640 O O . ILE A 1 193 ? -33.739 16.021 78.582 1.00 59.19 193 ILE A O 1
ATOM 1644 N N . GLU A 1 194 ? -32.190 17.010 77.311 1.00 58.53 194 GLU A N 1
ATOM 1645 C CA . GLU A 1 194 ? -31.582 17.740 78.434 1.00 58.53 194 GLU A CA 1
ATOM 1646 C C . GLU A 1 194 ? -32.481 18.862 78.977 1.00 58.53 194 GLU A C 1
ATOM 1648 O O . GLU A 1 194 ? -32.550 19.038 80.198 1.00 58.53 194 GLU A O 1
ATOM 1653 N N . ASP A 1 195 ? -33.201 19.588 78.118 1.00 56.22 195 ASP A N 1
ATOM 1654 C CA . ASP A 1 195 ? -34.157 20.618 78.548 1.00 56.22 195 ASP A CA 1
ATOM 1655 C C . ASP A 1 195 ? -35.394 20.016 79.242 1.00 56.22 195 ASP A C 1
ATOM 1657 O O . ASP A 1 195 ? -35.910 20.588 80.210 1.00 56.22 195 ASP A O 1
ATOM 1661 N N . GLU A 1 196 ? -35.848 18.834 78.816 1.00 54.75 196 GLU A N 1
ATOM 1662 C CA . GLU A 1 196 ? -36.941 18.100 79.467 1.00 54.75 196 GLU A CA 1
ATOM 1663 C C . GLU A 1 196 ? -36.503 17.533 80.831 1.00 54.75 196 GLU A C 1
ATOM 1665 O O . GLU A 1 196 ? -37.205 17.703 81.832 1.00 54.75 196 GLU A O 1
ATOM 1670 N N . ASN A 1 197 ? -35.280 17.000 80.931 1.00 51.12 197 ASN A N 1
ATOM 1671 C CA . ASN A 1 197 ? -34.704 16.564 82.207 1.00 51.12 197 ASN A CA 1
ATOM 1672 C C . ASN A 1 197 ? -34.397 17.730 83.167 1.00 51.12 197 ASN A C 1
ATOM 1674 O O . ASN A 1 197 ? -34.544 17.564 84.380 1.00 51.12 197 ASN A O 1
ATOM 1678 N N . ARG A 1 198 ? -34.035 18.928 82.677 1.00 47.97 198 ARG A N 1
ATOM 1679 C CA . ARG A 1 198 ? -33.921 20.135 83.524 1.00 47.97 198 ARG A CA 1
ATOM 1680 C C . ARG A 1 198 ? -35.273 20.607 84.050 1.00 47.97 198 ARG A C 1
ATOM 1682 O O . ARG A 1 198 ? -35.353 20.969 85.222 1.00 47.97 198 ARG A O 1
ATOM 1689 N N . LYS A 1 199 ? -36.342 20.547 83.249 1.00 45.06 199 LYS A N 1
ATOM 1690 C CA . LYS A 1 199 ? -37.702 20.869 83.721 1.00 45.06 199 LYS A CA 1
ATOM 1691 C C . LYS A 1 199 ? -38.207 19.895 84.785 1.00 45.06 199 LYS A C 1
ATOM 1693 O O . LYS A 1 199 ? -38.838 20.335 85.742 1.00 45.06 199 LYS A O 1
ATOM 1698 N N . ILE A 1 200 ? -37.880 18.607 84.670 1.00 49.75 200 ILE A N 1
ATOM 1699 C CA . ILE A 1 200 ? -38.222 17.605 85.693 1.00 49.75 200 ILE A CA 1
ATOM 1700 C C . ILE A 1 200 ? -37.401 17.832 86.977 1.00 49.75 200 ILE A C 1
ATOM 1702 O O . ILE A 1 200 ? -37.929 17.693 88.080 1.00 49.75 200 ILE A O 1
ATOM 1706 N N . LYS A 1 201 ? -36.137 18.269 86.868 1.00 39.47 201 LYS A N 1
ATOM 1707 C CA . LYS A 1 201 ? -35.284 18.552 88.037 1.00 39.47 201 LYS A CA 1
ATOM 1708 C C . LYS A 1 201 ? -35.655 19.847 88.779 1.00 39.47 201 LYS A C 1
ATOM 1710 O O . LYS A 1 201 ? -35.461 19.912 89.988 1.00 39.47 201 LYS A O 1
ATOM 1715 N N . CYS A 1 202 ? -36.234 20.843 88.102 1.00 45.53 202 CYS A N 1
ATOM 1716 C CA . CYS A 1 202 ? -36.686 22.093 88.734 1.00 45.53 202 CYS A CA 1
ATOM 1717 C C . CYS A 1 202 ? -38.015 21.977 89.504 1.00 45.53 202 CYS A C 1
ATOM 1719 O O . CYS A 1 202 ? -38.344 22.892 90.249 1.00 45.53 202 CYS A O 1
ATOM 1721 N N . HIS A 1 203 ? -38.761 20.875 89.369 1.00 43.53 203 HIS A N 1
ATOM 1722 C CA . HIS A 1 203 ? -40.024 20.663 90.093 1.00 43.53 203 HIS A CA 1
ATOM 1723 C C . HIS A 1 203 ? -39.905 19.741 91.320 1.00 43.53 203 HIS A C 1
ATOM 1725 O O . HIS A 1 203 ? -40.910 19.460 91.968 1.00 43.53 203 HIS A O 1
ATOM 1731 N N . SER A 1 204 ? -38.696 19.278 91.656 1.00 44.78 204 SER A N 1
ATOM 1732 C CA . SER A 1 204 ? -38.473 18.291 92.722 1.00 44.78 204 SER A CA 1
ATOM 1733 C C . SER A 1 204 ? -37.300 18.642 93.646 1.00 44.78 204 SER A C 1
ATOM 1735 O O . SER A 1 204 ? -36.534 17.756 94.009 1.00 44.78 204 SER A O 1
ATOM 1737 N N . PHE A 1 205 ? -37.145 19.906 94.046 1.00 44.69 205 PHE A N 1
ATOM 1738 C CA . PHE A 1 205 ? -36.256 20.268 95.161 1.00 44.69 205 PHE A CA 1
ATOM 1739 C C . PHE A 1 205 ? -36.782 21.493 95.928 1.00 44.69 205 PHE A C 1
ATOM 1741 O O . PHE A 1 205 ? -36.132 22.526 96.004 1.00 44.69 205 PHE A O 1
ATOM 1748 N N . ASP A 1 206 ? -37.962 21.342 96.535 1.00 50.84 206 ASP A N 1
ATOM 1749 C CA . ASP A 1 206 ? -38.325 22.070 97.757 1.00 50.84 206 ASP A CA 1
ATOM 1750 C C . ASP A 1 206 ? -38.189 21.095 98.931 1.00 50.84 206 ASP A C 1
ATOM 1752 O O . ASP A 1 206 ? -39.120 20.361 99.268 1.00 50.84 206 ASP A O 1
ATOM 1756 N N . ASN A 1 207 ? -36.970 21.019 99.471 1.00 47.66 207 ASN A N 1
ATOM 1757 C CA . ASN A 1 207 ? -36.632 20.835 100.888 1.00 47.66 207 ASN A CA 1
ATOM 1758 C C . ASN A 1 207 ? -35.256 20.175 101.067 1.00 47.66 207 ASN A C 1
ATOM 1760 O O . ASN A 1 207 ? -34.953 19.158 100.451 1.00 47.66 207 ASN A O 1
ATOM 1764 N N . LYS A 1 208 ? -34.525 20.722 102.049 1.00 38.31 208 LYS A N 1
ATOM 1765 C CA . LYS A 1 208 ? -33.258 20.281 102.670 1.00 38.31 208 LYS A CA 1
ATOM 1766 C C . LYS A 1 208 ? -31.936 20.756 102.045 1.00 38.31 208 LYS A C 1
ATOM 1768 O O . LYS A 1 208 ? -31.389 20.149 101.139 1.00 38.31 208 LYS A O 1
ATOM 1773 N N . ILE A 1 209 ? -31.447 21.866 102.615 1.00 41.53 209 ILE A N 1
ATOM 1774 C CA . ILE A 1 209 ? -30.190 22.006 103.390 1.00 41.53 209 ILE A CA 1
ATOM 1775 C C . ILE A 1 209 ? -29.108 20.938 103.104 1.00 41.53 209 ILE A C 1
ATOM 1777 O O . ILE A 1 209 ? -29.334 19.775 103.411 1.00 41.53 209 ILE A O 1
ATOM 1781 N N . GLU A 1 210 ? -27.922 21.341 102.628 1.00 29.92 210 GLU A N 1
ATOM 1782 C CA . GLU A 1 210 ? -26.648 21.327 103.388 1.00 29.92 210 GLU A CA 1
ATOM 1783 C C . GLU A 1 210 ? -25.450 21.791 102.537 1.00 29.92 210 GLU A C 1
ATOM 1785 O O . GLU A 1 210 ? -25.330 21.503 101.349 1.00 29.92 210 GLU A O 1
ATOM 1790 N N . PHE A 1 211 ? -24.585 22.565 103.198 1.00 35.00 211 PHE A N 1
ATOM 1791 C CA . PHE A 1 211 ? -23.230 22.938 102.792 1.00 35.00 211 PHE A CA 1
ATOM 1792 C C . PHE A 1 211 ? -22.336 21.700 102.609 1.00 35.00 211 PHE A C 1
ATOM 1794 O O . PHE A 1 211 ? -22.501 20.740 103.351 1.00 35.00 211 PHE A O 1
ATOM 1801 N N . CYS A 1 212 ? -21.318 21.785 101.740 1.00 29.95 212 CYS A N 1
ATOM 1802 C CA . CYS A 1 212 ? -19.901 21.575 102.102 1.00 29.95 212 CYS A CA 1
ATOM 1803 C C . CYS A 1 212 ? -18.968 21.629 100.871 1.00 29.95 212 CYS A C 1
ATOM 1805 O O . CYS A 1 212 ? -19.125 20.828 99.958 1.00 29.95 212 CYS A O 1
ATOM 1807 N N . PHE A 1 213 ? -17.989 22.544 100.968 1.00 37.62 213 PHE A N 1
ATOM 1808 C CA . PHE A 1 213 ? -16.707 22.717 100.253 1.00 37.62 213 PHE A CA 1
ATOM 1809 C C . PHE A 1 213 ? -16.664 22.794 98.720 1.00 37.62 213 PHE A C 1
ATOM 1811 O O . PHE A 1 213 ? -16.794 21.758 98.038 1.00 37.62 213 PHE A O 1
#

Mean predicted aligned error: 14.78 Å

Organism: NCBI:txid3402493

Solvent-accessible surface area (backbone atoms only — not comparable to full-atom values): 13336 Å² total; per-residue (Å²): 128,68,80,89,65,67,76,69,80,75,76,90,61,84,51,71,66,45,43,62,73,70,64,32,46,32,31,33,46,71,72,50,58,68,54,46,61,77,77,38,60,70,72,61,41,55,55,50,60,74,38,58,36,82,35,92,47,72,69,65,48,51,52,46,38,66,72,34,93,59,37,43,73,70,68,55,70,69,57,47,51,48,42,62,76,63,58,78,60,78,90,75,89,76,74,86,70,88,87,69,94,82,82,93,75,90,86,72,66,89,84,53,91,56,52,66,62,48,50,53,52,51,48,51,41,53,75,70,41,48,61,61,50,53,53,51,49,64,50,51,67,47,55,76,70,53,74,79,82,71,88,64,87,50,73,76,80,48,44,66,59,53,51,51,52,51,53,54,53,53,50,53,52,49,52,52,52,51,52,50,52,51,50,55,52,51,52,52,52,53,53,51,52,52,53,51,52,48,55,57,56,72,76,69,72,94,79,81,90,82,89,82,135

Foldseek 3Di:
DVPLPPPDDDDPDQDVVVLLVLLFQEEDAPVVLVVCVVQDDPVVNVSCVSNYDHDPDPLVLVVCVQVDVRYHYDDDPVVVCVCVLQCVDPDDDDHPDDDDDDDDDDDDDPPPPCVVVVVVVVVVCVVVCVVVVVVVVVSVVRVVVDDPPPPDPDVVVCVVVVVVVVVVVVVVVVVVVVVVVVVVVVVVVVVVVVVVVVVVVVVPDDDDDDDDD